Protein AF-A0ABD0ZDJ2-F1 (afdb_monomer_lite)

Foldseek 3Di:
DDPDPPPQFDDLVNLVVVLPVADADADPDLVSLLVLLVVLLVQLQDPPHDLVSNLNSLSVLSNCVVNPVVVHPSNLVSLLVCLNSLLCQCVDPDLSSNLSSLSSLLSCLQRCFQSNLVSCLSCLVSLLVQCPDPRNNSNNSSLSSVVSNLQRHLALSCLVVLLVQCPDPDPSSVLSSLLSLLVNLQHPDLVSCVVPLVSNLVSLLSQCVDPDPSSVVSSLSSLVSNCVNPVPSSVVSLVPDDPVSNVVSVVVVVVVVVVVPPDDDDPDDDDDDDD

pLDDT: mean 90.42, std 17.15, range [30.12, 98.81]

Radius of gyration: 22.63 Å; chains: 1; bounding box: 68×60×53 Å

Structure (mmCIF, N/CA/C/O backbone):
data_AF-A0ABD0ZDJ2-F1
#
_entry.id   AF-A0ABD0ZDJ2-F1
#
loop_
_atom_site.group_PDB
_atom_site.id
_atom_site.type_symbol
_atom_site.label_atom_id
_atom_site.label_alt_id
_atom_site.label_comp_id
_atom_site.label_asym_id
_atom_site.label_entity_id
_atom_site.label_seq_id
_atom_site.pdbx_PDB_ins_code
_atom_site.Cartn_x
_atom_site.Cartn_y
_atom_site.Cartn_z
_atom_site.occupancy
_atom_site.B_iso_or_equiv
_atom_site.auth_seq_id
_atom_site.auth_comp_id
_atom_site.auth_asym_id
_atom_site.auth_atom_id
_atom_site.pdbx_PDB_model_num
ATOM 1 N N . GLY A 1 1 ? 29.662 1.100 7.326 1.00 30.12 1 GLY A N 1
ATOM 2 C CA . GLY A 1 1 ? 29.921 2.504 7.685 1.00 30.12 1 GLY A CA 1
ATOM 3 C C . GLY A 1 1 ? 28.613 3.164 8.059 1.00 30.12 1 GLY A C 1
ATOM 4 O O . GLY A 1 1 ? 27.728 3.189 7.223 1.00 30.12 1 GLY A O 1
ATOM 5 N N . SER A 1 2 ? 28.525 3.628 9.308 1.00 33.00 2 SER A N 1
ATOM 6 C CA . SER A 1 2 ? 27.484 4.467 9.926 1.00 33.00 2 SER A CA 1
ATOM 7 C C . SER A 1 2 ? 26.013 4.026 9.808 1.00 33.00 2 SER A C 1
ATOM 9 O O . SER A 1 2 ? 25.275 4.468 8.929 1.00 33.00 2 SER A O 1
ATOM 11 N N . CYS A 1 3 ? 25.567 3.227 10.785 1.00 43.38 3 CYS A N 1
ATOM 12 C CA . CYS A 1 3 ? 24.167 3.177 11.211 1.00 43.38 3 CYS A CA 1
ATOM 13 C C . CYS A 1 3 ? 23.822 4.491 11.927 1.00 43.38 3 CYS A C 1
ATOM 15 O O . CYS A 1 3 ? 23.881 4.586 13.150 1.00 43.38 3 CYS A O 1
ATOM 17 N N . GLY A 1 4 ? 23.503 5.528 11.156 1.00 34.97 4 GLY A N 1
ATOM 18 C CA . GLY A 1 4 ? 22.853 6.720 11.683 1.00 34.97 4 GLY A CA 1
ATOM 19 C C . GLY A 1 4 ? 21.362 6.445 11.802 1.00 34.97 4 GLY A C 1
ATOM 20 O O . GLY A 1 4 ? 20.669 6.430 10.785 1.00 34.97 4 GLY A O 1
ATOM 21 N N . GLY A 1 5 ? 20.871 6.219 13.022 1.00 43.34 5 GLY A N 1
ATOM 22 C CA . GLY A 1 5 ? 19.438 6.192 13.307 1.00 43.34 5 GLY A CA 1
ATOM 23 C C . GLY A 1 5 ? 18.791 7.459 12.749 1.00 43.34 5 GLY A C 1
ATOM 24 O O . GLY A 1 5 ? 19.046 8.567 13.219 1.00 43.34 5 GLY A O 1
ATOM 25 N N . GLN A 1 6 ?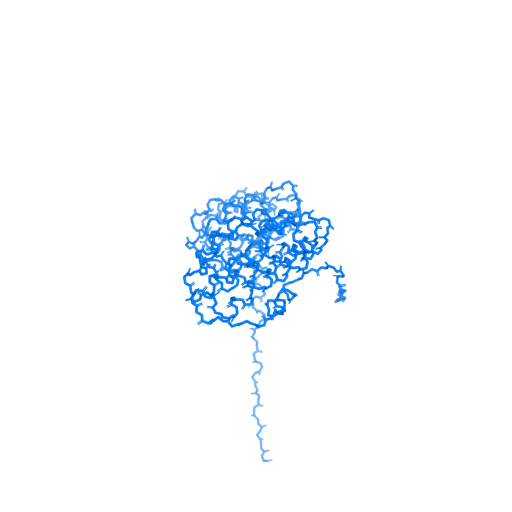 18.009 7.305 11.682 1.00 47.16 6 GLN A N 1
ATOM 26 C CA . GLN A 1 6 ? 17.359 8.413 11.001 1.00 47.16 6 GLN A CA 1
ATOM 27 C C . GLN A 1 6 ? 16.154 8.863 11.826 1.00 47.16 6 GLN A C 1
ATOM 29 O O . GLN A 1 6 ? 15.054 8.348 11.640 1.00 47.16 6 GLN A O 1
ATOM 34 N N . ALA A 1 7 ? 16.352 9.824 12.729 1.00 52.09 7 ALA A N 1
ATOM 35 C CA . ALA A 1 7 ? 15.280 10.395 13.541 1.00 52.09 7 ALA A CA 1
ATOM 36 C C . ALA A 1 7 ? 14.024 10.697 12.688 1.00 52.09 7 ALA A C 1
ATOM 38 O O . ALA A 1 7 ? 14.092 11.407 11.681 1.00 52.09 7 ALA A O 1
ATOM 39 N N . GLY A 1 8 ? 12.890 10.096 13.063 1.00 63.25 8 GLY A N 1
ATOM 40 C CA . GLY A 1 8 ? 11.588 10.285 12.415 1.00 63.25 8 GLY A CA 1
ATOM 41 C C . GLY A 1 8 ? 11.310 9.457 11.150 1.00 63.25 8 GLY A C 1
ATOM 42 O O . GLY A 1 8 ? 10.246 9.637 10.562 1.00 63.25 8 GLY A O 1
ATOM 43 N N . ALA A 1 9 ? 12.215 8.578 10.707 1.00 78.94 9 ALA A N 1
ATOM 44 C CA . ALA A 1 9 ? 11.915 7.602 9.654 1.00 78.94 9 ALA A CA 1
ATOM 45 C C . ALA A 1 9 ? 11.176 6.387 10.230 1.00 78.94 9 ALA A C 1
ATOM 47 O O . ALA A 1 9 ? 11.464 5.963 11.349 1.00 78.94 9 ALA A O 1
ATOM 48 N N . VAL A 1 10 ? 10.252 5.819 9.457 1.00 85.75 10 VAL A N 1
ATOM 49 C CA . VAL A 1 10 ? 9.659 4.512 9.744 1.00 85.75 10 VAL A CA 1
ATOM 50 C C . VAL A 1 10 ? 10.183 3.493 8.741 1.00 85.75 10 VAL A C 1
ATOM 52 O O . VAL A 1 10 ? 10.281 3.785 7.552 1.00 85.75 10 VAL A O 1
ATOM 55 N N . ASP A 1 11 ? 10.524 2.308 9.225 1.00 92.62 11 ASP A N 1
ATOM 56 C CA . ASP A 1 11 ? 10.983 1.177 8.430 1.00 92.62 11 ASP A CA 1
ATOM 57 C C . ASP A 1 11 ? 10.073 -0.044 8.631 1.00 92.62 11 ASP A C 1
ATOM 59 O O . ASP A 1 11 ? 9.126 -0.035 9.425 1.00 92.62 11 ASP A O 1
ATOM 63 N N . GLU A 1 12 ? 10.346 -1.090 7.855 1.00 93.94 12 GLU A N 1
ATOM 64 C CA . GLU A 1 12 ? 9.600 -2.348 7.874 1.00 93.94 12 GLU A CA 1
ATOM 65 C C . GLU A 1 12 ? 9.666 -3.035 9.245 1.00 93.94 12 GLU A C 1
ATOM 67 O O . GLU A 1 12 ? 8.642 -3.456 9.777 1.00 93.94 12 GLU A O 1
ATOM 72 N N . GLU A 1 13 ? 10.841 -3.059 9.879 1.00 94.75 13 GLU A N 1
ATOM 73 C CA . GLU A 1 13 ? 11.027 -3.632 11.217 1.00 94.75 13 GLU A CA 1
ATOM 74 C C . GLU A 1 13 ? 10.226 -2.875 12.290 1.00 94.75 13 GLU A C 1
ATOM 76 O O . GLU A 1 13 ? 9.670 -3.472 13.216 1.00 94.75 13 GLU A O 1
ATOM 81 N N . GLY A 1 14 ? 10.117 -1.550 12.170 1.00 95.88 14 GLY A N 1
ATOM 82 C CA . GLY A 1 14 ? 9.255 -0.732 13.015 1.00 95.88 14 GLY A CA 1
ATOM 83 C C . GLY A 1 14 ? 7.767 -1.047 12.846 1.00 95.88 14 GLY A C 1
ATOM 84 O O . GLY A 1 14 ? 7.022 -0.961 13.822 1.00 95.88 14 GLY A O 1
ATOM 85 N N . PHE A 1 15 ? 7.328 -1.425 11.644 1.00 97.94 15 PHE A N 1
ATOM 86 C CA . PHE A 1 15 ? 5.963 -1.899 11.401 1.00 97.94 15 PHE A CA 1
ATOM 87 C C . PHE A 1 15 ? 5.737 -3.283 12.009 1.00 97.94 15 PHE A C 1
ATOM 89 O O . PHE A 1 15 ? 4.786 -3.441 12.768 1.00 97.94 15 PHE A O 1
ATOM 96 N N . LEU A 1 16 ? 6.637 -4.239 11.757 1.00 97.19 16 LEU A N 1
ATOM 97 C CA . LEU A 1 16 ? 6.542 -5.603 12.291 1.00 97.19 16 LEU A CA 1
ATOM 98 C C . LEU A 1 16 ? 6.425 -5.609 13.819 1.00 97.19 16 LEU A C 1
ATOM 100 O O . LEU A 1 16 ? 5.548 -6.269 14.366 1.00 97.19 16 LEU A O 1
ATOM 104 N N . ARG A 1 17 ? 7.237 -4.801 14.514 1.00 96.38 17 ARG A N 1
ATOM 105 C CA . ARG A 1 17 ? 7.126 -4.637 15.975 1.00 96.38 17 ARG A CA 1
ATOM 106 C C . ARG A 1 17 ? 5.794 -4.018 16.407 1.00 96.38 17 ARG A C 1
ATOM 108 O O . ARG A 1 17 ? 5.256 -4.389 17.441 1.00 96.38 17 ARG A O 1
ATOM 115 N N . ALA A 1 18 ? 5.257 -3.081 15.627 1.00 97.50 18 ALA A N 1
ATOM 116 C CA . ALA A 1 18 ? 4.008 -2.391 15.949 1.00 97.50 18 ALA A CA 1
ATOM 117 C C . ALA A 1 18 ? 2.744 -3.221 15.659 1.00 97.50 18 ALA A C 1
ATOM 119 O O . ALA A 1 18 ? 1.665 -2.872 16.144 1.00 97.50 18 ALA A O 1
ATOM 120 N N . PHE A 1 19 ? 2.846 -4.292 14.865 1.00 98.06 19 PHE A N 1
ATOM 121 C CA . PHE A 1 19 ? 1.710 -5.160 14.552 1.00 98.06 19 PHE A CA 1
ATOM 122 C C . PHE A 1 19 ? 1.120 -5.783 15.811 1.00 98.06 19 PHE A C 1
ATOM 124 O O . PHE A 1 19 ? -0.093 -5.702 16.007 1.00 98.06 19 PHE A O 1
ATOM 131 N N . GLU A 1 20 ? 1.987 -6.306 16.675 1.00 94.88 20 GLU A N 1
ATOM 132 C CA . GLU A 1 20 ? 1.614 -7.019 17.899 1.00 94.88 20 GLU A CA 1
ATOM 133 C C . GLU A 1 20 ? 1.616 -6.124 19.149 1.00 94.88 20 GLU A C 1
ATOM 135 O O . GLU A 1 20 ? 1.102 -6.528 20.189 1.00 94.88 20 GLU A O 1
ATOM 140 N N . ASP A 1 21 ? 2.129 -4.890 19.052 1.00 97.25 21 ASP A N 1
ATOM 141 C CA . ASP A 1 21 ? 2.084 -3.879 20.123 1.00 97.25 21 ASP A CA 1
ATOM 142 C C . ASP A 1 21 ? 0.686 -3.241 20.246 1.00 97.25 21 ASP A C 1
ATOM 144 O O . ASP A 1 21 ? 0.458 -2.051 19.986 1.00 97.25 21 ASP A O 1
ATOM 148 N N . VAL A 1 22 ? -0.292 -4.081 20.581 1.00 98.19 22 VAL A N 1
ATOM 149 C CA . VAL A 1 22 ? -1.694 -3.713 20.772 1.00 98.19 22 VAL A CA 1
ATOM 150 C C . VAL A 1 22 ? -2.300 -4.474 21.955 1.00 98.19 22 VAL A C 1
ATOM 152 O O . VAL A 1 22 ? -1.861 -5.577 22.276 1.00 98.19 22 VAL A O 1
ATOM 155 N N . PRO A 1 23 ? -3.335 -3.927 22.617 1.00 97.69 23 PRO A N 1
ATOM 156 C CA . PRO A 1 23 ? -3.993 -4.630 23.712 1.00 97.69 23 PRO A CA 1
ATOM 157 C C . PRO A 1 23 ? -4.611 -5.957 23.259 1.00 97.69 23 PRO A C 1
ATOM 159 O O . PRO A 1 23 ? -5.254 -6.018 22.208 1.00 97.69 23 PRO A O 1
ATOM 162 N N . THR A 1 24 ? -4.495 -6.995 24.085 1.00 97.31 24 THR A N 1
ATOM 163 C CA . THR A 1 24 ? -5.209 -8.261 23.879 1.00 97.31 24 THR A CA 1
ATOM 164 C C . THR A 1 24 ? -6.707 -8.067 24.077 1.00 97.31 24 THR A C 1
ATOM 166 O O . THR A 1 24 ? -7.153 -7.338 24.965 1.00 97.31 24 THR A O 1
ATOM 169 N N . VAL A 1 25 ? -7.504 -8.735 23.248 1.00 97.75 25 VAL A N 1
ATOM 170 C CA . VAL A 1 25 ? -8.967 -8.701 23.306 1.00 97.75 25 VAL A CA 1
ATOM 171 C C . VAL A 1 25 ? -9.499 -10.120 23.166 1.00 97.75 25 VAL A C 1
ATOM 173 O O . VAL A 1 25 ? -8.814 -10.985 22.630 1.00 97.75 25 VAL A O 1
ATOM 176 N N . GLN A 1 26 ? -10.708 -10.356 23.661 1.00 97.56 26 GLN A N 1
ATOM 177 C CA . GLN A 1 26 ? -11.409 -11.625 23.501 1.00 97.56 26 GLN A CA 1
ATOM 178 C C . GLN A 1 26 ? -12.636 -11.400 22.626 1.00 97.56 26 GLN A C 1
ATOM 180 O O . GLN A 1 26 ? -13.247 -10.334 22.700 1.00 97.56 26 GLN A O 1
ATOM 185 N N . ILE A 1 27 ? -12.959 -12.392 21.800 1.00 98.06 27 ILE A N 1
ATOM 186 C CA . ILE A 1 27 ? -14.176 -12.429 20.989 1.00 98.06 27 ILE A CA 1
ATOM 187 C C . ILE A 1 27 ? -15.026 -13.567 21.539 1.00 98.06 27 ILE A C 1
ATOM 189 O O . ILE A 1 27 ? -14.636 -14.730 21.448 1.00 98.06 27 ILE A O 1
ATOM 193 N N . TYR A 1 28 ? -16.171 -13.234 22.129 1.00 97.12 28 TYR A N 1
ATOM 194 C CA . TYR A 1 28 ? -17.025 -14.221 22.794 1.00 97.12 28 TYR A CA 1
ATOM 195 C C . TYR A 1 28 ? -18.076 -14.827 21.861 1.00 97.12 28 TYR A C 1
ATOM 197 O O . TYR A 1 28 ? -18.590 -15.912 22.126 1.00 97.12 28 TYR A O 1
ATOM 205 N N . SER A 1 29 ? -18.427 -14.128 20.780 1.00 97.69 29 SER A N 1
ATOM 206 C CA . SER A 1 29 ? -19.373 -14.594 19.763 1.00 97.69 29 SER A CA 1
ATOM 207 C C . SER A 1 29 ? -19.268 -13.761 18.481 1.00 97.69 29 SER A C 1
ATOM 209 O O . SER A 1 29 ? -18.673 -12.683 18.479 1.00 97.69 29 SER A O 1
ATOM 211 N N . ALA A 1 30 ? -19.914 -14.219 17.407 1.00 97.19 30 ALA A N 1
ATOM 212 C CA . ALA A 1 30 ? -20.066 -13.444 16.173 1.00 97.19 30 ALA A CA 1
ATOM 213 C C . ALA A 1 30 ? -20.761 -12.089 16.410 1.00 97.19 30 ALA A C 1
ATOM 215 O O . ALA A 1 30 ? -20.345 -11.065 15.870 1.00 97.19 30 ALA A O 1
ATOM 216 N N . ARG A 1 31 ? -21.776 -12.066 17.286 1.00 97.44 31 ARG A N 1
ATOM 217 C CA . ARG A 1 31 ? -22.498 -10.839 17.637 1.00 97.44 31 ARG A CA 1
ATOM 218 C C . ARG A 1 31 ? -21.619 -9.846 18.395 1.00 97.44 31 ARG A C 1
ATOM 220 O O . ARG A 1 31 ? -21.629 -8.659 18.092 1.00 97.44 31 ARG A O 1
ATOM 227 N N . ASP A 1 32 ? -20.838 -10.348 19.346 1.00 97.81 32 ASP A N 1
ATOM 228 C CA . ASP A 1 32 ? -19.861 -9.552 20.094 1.00 97.81 32 ASP A CA 1
ATOM 229 C C . ASP A 1 32 ? -18.807 -8.937 19.155 1.00 97.81 32 ASP A C 1
ATOM 231 O O . ASP A 1 32 ? -18.507 -7.746 19.240 1.00 97.81 32 ASP A O 1
ATOM 235 N N . LEU A 1 33 ? -18.309 -9.712 18.182 1.00 98.25 33 LEU A N 1
ATOM 236 C CA . LEU A 1 33 ? -17.417 -9.194 17.144 1.00 98.25 33 LEU A CA 1
ATOM 237 C C . LEU A 1 33 ? -18.071 -8.082 16.316 1.00 98.25 33 LEU A C 1
ATOM 239 O O . LEU A 1 33 ? -17.445 -7.043 16.102 1.00 98.25 33 LEU A O 1
ATOM 243 N N . GLU A 1 34 ? -19.303 -8.283 15.854 1.00 97.69 34 GLU A N 1
ATOM 244 C CA . GLU A 1 34 ? -20.047 -7.276 15.096 1.00 97.69 34 GLU A CA 1
ATOM 245 C C . GLU A 1 34 ? -20.188 -5.968 15.890 1.00 97.69 34 GLU A C 1
ATOM 247 O O . GLU A 1 34 ? -19.825 -4.901 15.388 1.00 97.69 34 GLU A O 1
ATOM 252 N N . ASP A 1 35 ? -20.617 -6.040 17.151 1.00 98.00 35 ASP A N 1
ATOM 253 C CA . ASP A 1 35 ? -20.774 -4.862 18.007 1.00 98.00 35 ASP A CA 1
ATOM 254 C C . ASP A 1 35 ? -19.419 -4.146 18.234 1.00 98.00 35 ASP A C 1
ATOM 256 O O . ASP A 1 35 ? -19.333 -2.911 18.162 1.00 98.00 35 ASP A O 1
ATOM 260 N N . MET A 1 36 ? -18.327 -4.902 18.422 1.00 98.25 36 MET A N 1
ATOM 261 C CA . MET A 1 36 ? -16.969 -4.349 18.509 1.00 98.25 36 MET A CA 1
ATOM 262 C C . MET A 1 36 ? -16.522 -3.666 17.209 1.00 98.25 36 MET A C 1
ATOM 264 O O . MET A 1 36 ? -15.942 -2.579 17.263 1.00 98.25 36 MET A O 1
ATOM 268 N N . LEU A 1 37 ? -16.785 -4.265 16.045 1.00 98.06 37 LEU A N 1
ATOM 269 C CA . LEU A 1 37 ? -16.422 -3.707 14.738 1.00 98.06 37 LEU A CA 1
ATOM 270 C C . LEU A 1 37 ? -17.204 -2.429 14.433 1.00 98.06 37 LEU A C 1
ATOM 272 O O . LEU A 1 37 ? -16.611 -1.446 13.984 1.00 98.06 37 LEU A O 1
ATOM 276 N N . VAL A 1 38 ? -18.510 -2.407 14.714 1.00 98.19 38 VAL A N 1
ATOM 277 C CA . VAL A 1 38 ? -19.358 -1.221 14.533 1.00 98.19 38 VAL A CA 1
ATOM 278 C C . VAL A 1 38 ? -18.848 -0.064 15.385 1.00 98.19 38 VAL A C 1
ATOM 280 O O . VAL A 1 38 ? -18.627 1.028 14.855 1.00 98.19 38 VAL A O 1
ATOM 283 N N . LYS A 1 39 ? -18.598 -0.305 16.678 1.00 98.12 39 LYS A N 1
ATOM 284 C CA . LYS A 1 39 ? -18.092 0.720 17.598 1.00 98.12 39 LYS A CA 1
ATOM 285 C C . LYS A 1 39 ? -16.724 1.245 17.167 1.00 98.12 39 LYS A C 1
ATOM 287 O O . LYS A 1 39 ? -16.522 2.456 17.107 1.00 98.12 39 LYS A O 1
ATOM 292 N N . THR A 1 40 ? -15.794 0.353 16.828 1.00 98.25 40 THR A N 1
ATOM 293 C CA . THR A 1 40 ? -14.461 0.738 16.345 1.00 98.25 40 THR A CA 1
ATOM 294 C C . THR A 1 40 ? -14.559 1.580 15.073 1.00 98.25 40 THR A C 1
ATOM 296 O O . THR A 1 40 ? -13.956 2.649 14.994 1.00 98.25 40 THR A O 1
ATOM 299 N N . ARG A 1 41 ? -15.369 1.156 14.095 1.00 97.94 41 ARG A N 1
ATOM 300 C CA . ARG A 1 41 ? -15.572 1.889 12.839 1.00 97.94 41 ARG A CA 1
ATOM 301 C C . ARG A 1 41 ? -16.131 3.292 13.071 1.00 97.94 41 ARG A C 1
ATOM 303 O O . ARG A 1 41 ? -15.650 4.225 12.437 1.00 97.94 41 ARG A O 1
ATOM 310 N N . GLN A 1 42 ? -17.115 3.449 13.960 1.00 97.75 42 GLN A N 1
ATOM 311 C CA . GLN A 1 42 ? -17.692 4.757 14.299 1.00 97.75 42 GLN A CA 1
ATOM 312 C C . GLN A 1 42 ? -16.634 5.719 14.850 1.00 97.75 42 GLN A C 1
ATOM 314 O O . GLN A 1 42 ? -16.585 6.866 14.422 1.00 97.75 42 GLN A O 1
ATOM 319 N N . ILE A 1 43 ? -15.748 5.238 15.730 1.00 98.19 43 ILE A N 1
ATOM 320 C CA . ILE A 1 43 ? -14.662 6.059 16.286 1.00 98.19 43 ILE A CA 1
ATOM 321 C C . ILE A 1 43 ? -13.674 6.474 15.189 1.00 98.19 43 ILE A C 1
ATOM 323 O O . ILE A 1 43 ? -13.290 7.635 15.123 1.00 98.19 43 ILE A O 1
ATOM 327 N N . ILE A 1 44 ? -13.265 5.551 14.308 1.00 97.75 44 ILE A N 1
ATOM 328 C CA . ILE A 1 44 ? -12.315 5.861 13.221 1.00 97.75 44 ILE A CA 1
ATOM 329 C C . ILE A 1 44 ? -12.910 6.893 12.249 1.00 97.75 44 ILE A C 1
ATOM 331 O O . ILE A 1 44 ? -12.186 7.777 11.777 1.00 97.75 44 ILE A O 1
ATOM 335 N N . ALA A 1 45 ? -14.209 6.766 11.957 1.00 96.62 45 ALA A N 1
ATOM 336 C CA . ALA A 1 45 ? -14.933 7.571 10.977 1.00 96.62 45 ALA A CA 1
ATOM 337 C C . ALA A 1 45 ? -15.197 9.015 11.420 1.00 96.62 45 ALA A C 1
ATOM 339 O O . ALA A 1 45 ? -15.365 9.877 10.563 1.00 96.62 45 ALA A O 1
ATOM 340 N N . ASP A 1 46 ? -15.264 9.267 12.725 1.00 95.56 46 ASP A N 1
ATOM 341 C CA . ASP A 1 46 ? -15.622 10.569 13.277 1.00 95.56 46 ASP A CA 1
ATOM 342 C C . ASP A 1 46 ? -14.372 11.472 13.398 1.00 95.56 46 ASP A C 1
ATOM 344 O O . ASP A 1 46 ? -13.474 11.183 14.197 1.00 95.56 46 ASP A O 1
ATOM 348 N N . PRO A 1 47 ? -14.266 12.548 12.592 1.00 88.00 47 PRO A N 1
ATOM 349 C CA . PRO A 1 47 ? -13.106 13.437 12.593 1.00 88.00 47 PRO A CA 1
ATOM 350 C C . PRO A 1 47 ? -13.008 14.305 13.855 1.00 88.00 47 PRO A C 1
ATOM 352 O O . PRO A 1 47 ? -11.915 14.792 14.150 1.00 88.00 47 PRO A O 1
ATOM 355 N N . ASP A 1 48 ? -14.111 14.474 14.591 1.00 92.38 48 ASP A N 1
ATOM 356 C CA . ASP A 1 48 ? -14.171 15.271 15.817 1.00 92.38 48 ASP A CA 1
ATOM 357 C C . ASP A 1 48 ? -13.795 14.445 17.057 1.00 92.38 48 ASP A C 1
ATOM 359 O O . ASP A 1 48 ? -13.599 14.997 18.145 1.00 92.38 48 ASP A O 1
ATOM 363 N N . GLN A 1 49 ? -13.637 13.121 16.914 1.00 95.00 49 GLN A N 1
ATOM 364 C CA . GLN A 1 49 ? -13.092 12.294 17.986 1.00 95.00 49 GLN A CA 1
ATOM 365 C C . GLN A 1 49 ? -11.669 12.704 18.334 1.00 95.00 49 GLN A C 1
ATOM 367 O O . GLN A 1 49 ? -10.846 13.038 17.477 1.00 95.00 49 GLN A O 1
ATOM 372 N N . ASP A 1 50 ? -11.354 12.565 19.621 1.00 96.69 50 ASP A N 1
ATOM 373 C CA . ASP A 1 50 ? -9.987 12.699 20.093 1.00 96.69 50 ASP A CA 1
ATOM 374 C C . ASP A 1 50 ? -9.051 11.781 19.289 1.00 96.69 50 ASP A C 1
ATOM 376 O O . ASP A 1 50 ? -9.307 10.588 19.093 1.00 96.69 50 ASP A O 1
ATOM 380 N N . TRP A 1 51 ? -7.952 12.354 18.808 1.00 97.12 51 TRP A N 1
ATOM 381 C CA . TRP A 1 51 ? -7.043 11.664 17.902 1.00 97.12 51 TRP A CA 1
ATOM 382 C C . TRP A 1 51 ? -6.399 10.429 18.547 1.00 97.12 51 TRP A C 1
ATOM 384 O O . TRP A 1 51 ? -6.140 9.464 17.828 1.00 97.12 51 TRP A O 1
ATOM 394 N N . ASN A 1 52 ? -6.188 10.412 19.875 1.00 97.62 52 ASN A N 1
ATOM 395 C CA . ASN A 1 52 ? -5.699 9.211 20.557 1.00 97.62 52 ASN A CA 1
ATOM 396 C C . ASN A 1 52 ? -6.751 8.111 20.513 1.00 97.62 52 ASN A C 1
ATOM 398 O O . ASN A 1 52 ? -6.419 6.975 20.199 1.00 97.62 52 ASN A O 1
ATOM 402 N N . LYS A 1 53 ? -8.032 8.439 20.722 1.00 98.12 53 LYS A N 1
ATOM 403 C CA . LYS A 1 53 ? -9.114 7.448 20.599 1.00 98.12 53 LYS A CA 1
ATOM 404 C C . LYS A 1 53 ? -9.197 6.861 19.192 1.00 98.12 53 LYS A C 1
ATOM 406 O O . LYS A 1 53 ? -9.468 5.672 19.045 1.00 98.12 53 LYS A O 1
ATOM 411 N N . ARG A 1 54 ? -8.939 7.665 18.155 1.00 98.31 54 ARG A N 1
ATOM 412 C CA . ARG A 1 54 ? -8.866 7.176 16.766 1.00 98.31 54 ARG A CA 1
ATOM 413 C C . ARG A 1 54 ? -7.665 6.254 16.547 1.00 98.31 54 ARG A C 1
ATOM 415 O O . ARG A 1 54 ? -7.822 5.210 15.919 1.00 98.31 54 ARG A O 1
ATOM 422 N N . VAL A 1 55 ? -6.498 6.591 17.100 1.00 98.56 55 VAL A N 1
ATOM 423 C CA . VAL A 1 55 ? -5.309 5.714 17.114 1.00 98.56 55 VAL A CA 1
ATOM 424 C C . VAL A 1 55 ? -5.615 4.392 17.827 1.00 98.56 55 VAL A C 1
ATOM 426 O O . VAL A 1 55 ? -5.360 3.326 17.272 1.00 98.56 55 VAL A O 1
ATOM 429 N N . ASP A 1 56 ? -6.233 4.437 19.005 1.00 98.56 56 ASP A N 1
ATOM 430 C CA . ASP A 1 56 ? -6.608 3.243 19.768 1.00 98.56 56 ASP A CA 1
ATOM 431 C C . ASP A 1 56 ? -7.634 2.382 19.021 1.00 98.56 56 ASP A C 1
ATOM 433 O O . ASP A 1 56 ? -7.555 1.155 19.045 1.00 98.56 56 ASP A O 1
ATOM 437 N N . ALA A 1 57 ? -8.569 3.002 18.298 1.00 98.62 57 ALA A N 1
ATOM 438 C CA . ALA A 1 57 ? -9.525 2.294 17.453 1.00 98.62 57 ALA A CA 1
ATOM 439 C C . ALA A 1 57 ? -8.844 1.607 16.252 1.00 98.62 57 ALA A C 1
ATOM 441 O O . ALA A 1 57 ? -9.170 0.463 15.932 1.00 98.62 57 ALA A O 1
ATOM 442 N N . LEU A 1 58 ? -7.850 2.242 15.623 1.00 98.69 58 LEU A N 1
ATOM 443 C CA . LEU A 1 58 ? -7.036 1.608 14.577 1.00 98.69 58 LEU A CA 1
ATOM 444 C C . LEU A 1 58 ? -6.244 0.411 15.137 1.00 98.69 58 LEU A C 1
ATOM 446 O O . LEU A 1 58 ? -6.279 -0.674 14.556 1.00 98.69 58 LEU A O 1
ATOM 450 N N . LYS A 1 59 ? -5.626 0.555 16.318 1.00 98.81 59 LYS A N 1
ATOM 451 C CA . LYS A 1 59 ? -4.986 -0.559 17.044 1.00 98.81 59 LYS A CA 1
ATOM 452 C C . LYS A 1 59 ? -5.968 -1.685 17.353 1.00 98.81 59 LYS A C 1
ATOM 454 O O . LYS A 1 59 ? -5.639 -2.853 17.164 1.00 98.81 59 LYS A O 1
ATOM 459 N N . LYS A 1 60 ? -7.195 -1.346 17.758 1.00 98.69 60 LYS A N 1
ATOM 460 C CA . LYS A 1 60 ? -8.252 -2.315 18.069 1.00 98.69 60 LYS A CA 1
ATOM 461 C C . LYS A 1 60 ? -8.601 -3.199 16.869 1.00 98.69 60 LYS A C 1
ATOM 463 O O . LYS A 1 60 ? -8.906 -4.368 17.085 1.00 98.69 60 LYS A O 1
ATOM 468 N N . ILE A 1 61 ? -8.508 -2.710 15.626 1.00 98.56 61 ILE A N 1
ATOM 469 C CA . ILE A 1 61 ? -8.656 -3.564 14.430 1.00 98.56 61 ILE A CA 1
ATOM 470 C C . ILE A 1 61 ? -7.591 -4.669 14.414 1.00 98.56 61 ILE A C 1
ATOM 472 O O . ILE A 1 61 ? -7.931 -5.832 14.192 1.00 98.56 61 ILE A O 1
ATOM 476 N N . ARG A 1 62 ? -6.324 -4.344 14.713 1.00 98.56 62 ARG A N 1
ATOM 477 C CA . ARG A 1 62 ? -5.263 -5.360 14.832 1.00 98.56 62 ARG A CA 1
ATOM 478 C C . ARG A 1 62 ? -5.514 -6.306 16.001 1.00 98.56 62 ARG A C 1
ATOM 480 O O . ARG A 1 62 ? -5.441 -7.512 15.804 1.00 98.56 62 ARG A O 1
ATOM 487 N N . SER A 1 63 ? -5.909 -5.789 17.167 1.00 98.75 63 SER A N 1
ATOM 488 C CA . SER A 1 63 ? -6.273 -6.624 18.320 1.00 98.75 63 SER A CA 1
ATOM 489 C C . SER A 1 63 ? -7.354 -7.653 17.974 1.00 98.75 63 SER A C 1
ATOM 491 O O . SER A 1 63 ? -7.231 -8.820 18.332 1.00 98.75 63 SER A O 1
ATOM 493 N N . LEU A 1 64 ? -8.413 -7.238 17.268 1.00 98.62 64 LEU A N 1
ATOM 494 C CA . LEU A 1 64 ? -9.506 -8.126 16.858 1.00 98.62 64 LEU A CA 1
ATOM 495 C C . LEU A 1 64 ? -9.015 -9.216 15.900 1.00 98.62 64 LEU A C 1
ATOM 497 O O . LEU A 1 64 ? -9.363 -10.383 16.053 1.00 98.62 64 LEU A O 1
ATOM 501 N N . LEU A 1 65 ? -8.176 -8.850 14.935 1.00 98.31 65 LEU A N 1
ATOM 502 C CA . LEU A 1 65 ? -7.560 -9.797 14.010 1.00 98.31 65 LEU A CA 1
ATOM 503 C C . LEU A 1 65 ? -6.652 -10.808 14.725 1.00 98.31 65 LEU A C 1
ATOM 505 O O . LEU A 1 65 ? -6.754 -12.001 14.445 1.00 98.31 65 LEU A O 1
ATOM 509 N N . MET A 1 66 ? -5.846 -10.363 15.694 1.00 98.00 66 MET A N 1
ATOM 510 C CA . MET A 1 66 ? -5.032 -11.244 16.544 1.00 98.00 66 MET A CA 1
ATOM 511 C C . MET A 1 66 ? -5.888 -12.182 17.404 1.00 98.00 66 MET A C 1
ATOM 513 O O . MET A 1 66 ? -5.494 -13.317 17.654 1.00 98.00 66 MET A O 1
ATOM 517 N N . ALA A 1 67 ? -7.080 -11.741 17.810 1.00 98.19 67 ALA A N 1
ATOM 518 C CA . ALA A 1 67 ? -8.063 -12.564 18.514 1.00 98.19 67 ALA A CA 1
ATOM 519 C C . ALA A 1 67 ? -8.856 -13.512 17.588 1.00 98.19 67 ALA A C 1
ATOM 521 O O . ALA A 1 67 ? -9.773 -14.193 18.042 1.00 98.19 67 ALA A O 1
ATOM 522 N N . GLY A 1 68 ? -8.526 -13.570 16.293 1.00 97.81 68 GLY A N 1
ATOM 523 C CA . GLY A 1 68 ? -9.147 -14.485 15.339 1.00 97.81 68 GLY A CA 1
ATOM 524 C C . GLY A 1 68 ? -10.395 -13.943 14.643 1.00 97.81 68 GLY A C 1
ATOM 525 O O . GLY A 1 68 ? -11.176 -14.736 14.122 1.00 97.81 68 GLY A O 1
ATOM 526 N N . ALA A 1 69 ? -10.596 -12.619 14.576 1.00 98.12 69 ALA A N 1
ATOM 527 C CA . ALA A 1 69 ? -11.732 -12.025 13.858 1.00 98.12 69 ALA A CA 1
ATOM 528 C C . ALA A 1 69 ? -11.820 -12.462 12.383 1.00 98.12 69 ALA A C 1
ATOM 530 O O . ALA A 1 69 ? -12.911 -12.554 11.835 1.00 98.12 69 ALA A O 1
ATOM 531 N N . SER A 1 70 ? -10.694 -12.788 11.742 1.00 97.19 70 SER A N 1
ATOM 532 C CA . SER A 1 70 ? -10.649 -13.271 10.354 1.00 97.19 70 SER A CA 1
ATOM 533 C C . SER A 1 70 ? -11.269 -14.662 10.138 1.00 97.19 70 SER A C 1
ATOM 535 O O . SER A 1 70 ? -11.428 -15.066 8.981 1.00 97.19 70 SER A O 1
ATOM 537 N N . ASN A 1 71 ? -11.623 -15.369 11.219 1.00 96.88 71 ASN A N 1
ATOM 538 C CA . ASN A 1 71 ? -12.359 -16.637 11.199 1.00 96.88 71 ASN A CA 1
ATOM 539 C C . ASN A 1 71 ? -13.887 -16.447 11.135 1.00 96.88 71 ASN A C 1
ATOM 541 O O . ASN A 1 71 ? -14.610 -17.433 11.033 1.00 96.88 71 ASN A O 1
ATOM 545 N N . TYR A 1 72 ? -14.368 -15.203 11.204 1.00 97.06 72 TYR A N 1
ATOM 546 C CA . TYR A 1 72 ? -15.783 -14.839 11.195 1.00 97.06 72 TYR A CA 1
ATOM 547 C C . TYR A 1 72 ? -16.142 -14.115 9.891 1.00 97.06 72 TYR A C 1
ATOM 549 O O . TYR A 1 72 ? -15.421 -13.212 9.452 1.00 97.06 72 TYR A O 1
ATOM 557 N N . ASP A 1 73 ? -17.278 -14.461 9.287 1.00 94.81 73 ASP A N 1
ATOM 558 C CA . ASP A 1 73 ? -17.755 -13.818 8.054 1.00 94.81 73 ASP A CA 1
ATOM 559 C C . ASP A 1 73 ? -18.117 -12.341 8.286 1.00 94.81 73 ASP A C 1
ATOM 561 O O . ASP A 1 73 ? -17.914 -11.486 7.416 1.00 94.81 73 ASP A O 1
ATOM 565 N N . GLU A 1 74 ? -18.571 -12.011 9.499 1.00 94.38 74 GLU A N 1
ATOM 566 C CA . GLU A 1 74 ? -18.903 -10.659 9.947 1.00 94.38 74 GLU A CA 1
ATOM 567 C C . GLU A 1 74 ? -17.737 -9.689 9.744 1.00 94.38 74 GLU A C 1
ATOM 569 O O . GLU A 1 74 ? -17.958 -8.530 9.377 1.00 94.38 74 GLU A O 1
ATOM 574 N N . PHE A 1 75 ? -16.496 -10.156 9.919 1.00 97.06 75 PHE A N 1
ATOM 575 C CA . PHE A 1 75 ? -15.313 -9.330 9.710 1.00 97.06 75 PHE A CA 1
ATOM 576 C C . PHE A 1 75 ? -15.186 -8.875 8.253 1.00 97.06 75 PHE A C 1
ATOM 578 O O . PHE A 1 75 ? -14.961 -7.692 8.002 1.00 97.06 75 PHE A O 1
ATOM 585 N N . TYR A 1 76 ? -15.373 -9.769 7.279 1.00 95.12 76 TYR A N 1
ATOM 586 C CA . TYR A 1 76 ? -15.239 -9.419 5.859 1.00 95.12 76 TYR A CA 1
ATOM 587 C C . TYR A 1 76 ? -16.391 -8.537 5.365 1.00 95.12 76 TYR A C 1
ATOM 589 O O . TYR A 1 76 ? -16.175 -7.666 4.517 1.00 95.12 76 TYR A O 1
ATOM 597 N N . ASN A 1 77 ? -17.590 -8.694 5.936 1.00 92.75 77 ASN A N 1
ATOM 598 C CA . ASN A 1 77 ? -18.705 -7.775 5.700 1.00 92.75 77 ASN A CA 1
ATOM 599 C C . ASN A 1 77 ? -18.354 -6.354 6.168 1.00 92.75 77 ASN A C 1
ATOM 601 O O . ASN A 1 77 ? -18.571 -5.382 5.443 1.00 92.75 77 ASN A O 1
ATOM 605 N N . HIS A 1 78 ? -17.738 -6.237 7.346 1.00 94.88 78 HIS A N 1
ATOM 606 C CA . HIS A 1 78 ? -17.312 -4.956 7.903 1.00 94.88 78 HIS A CA 1
ATOM 607 C C . HIS A 1 78 ? -16.065 -4.381 7.235 1.00 94.88 78 HIS A C 1
ATOM 609 O O . HIS A 1 78 ? -15.951 -3.160 7.152 1.00 94.88 78 HIS A O 1
ATOM 615 N N . LEU A 1 79 ? -15.160 -5.213 6.712 1.00 94.81 79 LEU A N 1
ATOM 616 C CA . LEU A 1 79 ? -13.949 -4.773 6.018 1.00 94.81 79 LEU A CA 1
ATOM 617 C C . LEU A 1 79 ? -14.273 -3.809 4.869 1.00 94.81 79 LEU A C 1
ATOM 619 O O . LEU A 1 79 ? -13.608 -2.790 4.714 1.00 94.81 79 LEU A O 1
ATOM 623 N N . ARG A 1 80 ? -15.349 -4.071 4.119 1.00 90.44 80 ARG A N 1
ATOM 624 C CA . ARG A 1 80 ? -15.822 -3.181 3.04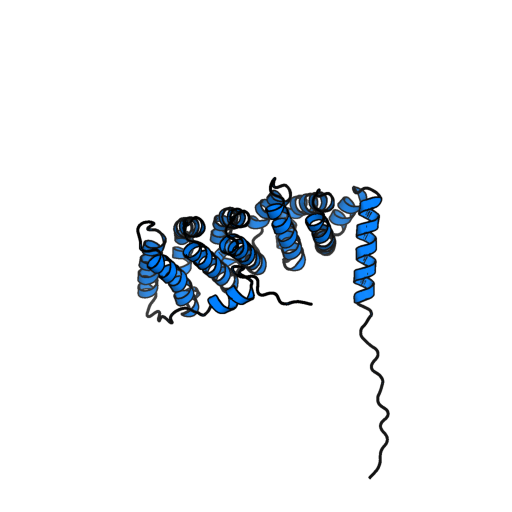2 1.00 90.44 80 ARG A CA 1
ATOM 625 C C . ARG A 1 80 ? -16.320 -1.825 3.553 1.00 90.44 80 ARG A C 1
ATOM 627 O O . ARG A 1 80 ? -16.291 -0.838 2.831 1.00 90.44 80 ARG A O 1
ATOM 634 N N . LEU A 1 81 ? -16.774 -1.758 4.803 1.00 95.38 81 LEU A N 1
ATOM 635 C CA . LEU A 1 81 ? -17.244 -0.524 5.440 1.00 95.38 81 LEU A CA 1
ATOM 636 C C . LEU A 1 81 ? -16.097 0.306 6.036 1.00 95.38 81 LEU A C 1
ATOM 638 O O . LEU A 1 81 ? -16.330 1.430 6.487 1.00 95.38 81 LEU A O 1
ATOM 642 N N . LEU A 1 82 ? -14.876 -0.239 6.069 1.00 96.06 82 LEU A N 1
ATOM 643 C CA . LEU A 1 82 ? -13.691 0.441 6.586 1.00 96.06 82 LEU A CA 1
ATOM 644 C C . LEU A 1 82 ? -13.026 1.360 5.554 1.00 96.06 82 LEU A C 1
ATOM 646 O O . LEU A 1 82 ? -12.200 2.176 5.958 1.00 96.06 82 LEU A O 1
ATOM 650 N N . ASP A 1 83 ? -13.412 1.306 4.274 1.00 94.62 83 ASP A N 1
ATOM 651 C CA . ASP A 1 83 ? -12.777 2.117 3.229 1.00 94.62 83 ASP A CA 1
ATOM 652 C C . ASP A 1 83 ? -12.842 3.632 3.520 1.00 94.62 83 ASP A C 1
ATOM 654 O O . ASP A 1 83 ? -11.780 4.253 3.640 1.00 94.62 83 ASP A O 1
ATOM 658 N N . PRO A 1 84 ? -14.021 4.268 3.709 1.00 96.25 84 PRO A N 1
ATOM 659 C CA . PRO A 1 84 ? -14.051 5.707 3.979 1.00 96.25 84 PRO A CA 1
ATOM 660 C C . PRO A 1 84 ? -13.346 6.106 5.291 1.00 96.25 84 PRO A C 1
ATOM 662 O O . PRO A 1 84 ? -12.557 7.056 5.263 1.00 96.25 84 PRO A O 1
ATOM 665 N N . PRO A 1 85 ? -13.551 5.399 6.427 1.00 97.25 85 PRO A N 1
ATOM 666 C CA . PRO A 1 85 ? -12.843 5.697 7.672 1.00 97.25 85 PRO A CA 1
ATOM 667 C C . PRO A 1 85 ? -11.316 5.637 7.536 1.00 97.25 85 PRO A C 1
ATOM 669 O O . PRO A 1 85 ? -10.630 6.554 7.985 1.00 97.25 85 PRO A O 1
ATOM 672 N N . PHE A 1 86 ? -10.768 4.616 6.869 1.00 97.94 86 PHE A N 1
ATOM 673 C CA . PHE A 1 86 ? -9.318 4.508 6.678 1.00 97.94 86 PHE A CA 1
ATOM 674 C C . PHE A 1 86 ? -8.771 5.561 5.713 1.00 97.94 86 PHE A C 1
ATOM 676 O O . PHE A 1 86 ? -7.698 6.109 5.969 1.00 97.94 86 PHE A O 1
ATOM 683 N N . GLN A 1 87 ? -9.503 5.918 4.652 1.00 97.00 87 GLN A N 1
ATOM 684 C CA . GLN A 1 87 ? -9.109 7.038 3.792 1.00 97.00 87 GLN A CA 1
ATOM 685 C C . GLN A 1 87 ? -9.048 8.356 4.569 1.00 97.00 87 GLN A C 1
ATOM 687 O O . GLN A 1 87 ? -8.133 9.149 4.340 1.00 97.00 87 GLN A O 1
ATOM 692 N N . ALA A 1 88 ? -9.989 8.590 5.488 1.00 96.38 88 ALA A N 1
ATOM 693 C CA . ALA A 1 88 ? -9.964 9.757 6.362 1.00 96.38 88 ALA A CA 1
ATOM 694 C C . ALA A 1 88 ? -8.758 9.720 7.316 1.00 96.38 88 ALA A C 1
ATOM 696 O O . ALA A 1 88 ? -8.069 10.725 7.459 1.00 96.38 88 ALA A O 1
ATOM 697 N N . SER A 1 89 ? -8.447 8.566 7.917 1.00 98.06 89 SER A N 1
ATOM 698 C CA . SER A 1 89 ? -7.276 8.412 8.795 1.00 98.06 89 SER A CA 1
ATOM 699 C C . SER A 1 89 ? -5.937 8.573 8.068 1.00 98.06 89 SER A C 1
ATOM 701 O O . SER A 1 89 ? -5.018 9.168 8.620 1.00 98.06 89 SER A O 1
ATOM 703 N N . ILE A 1 90 ? -5.816 8.104 6.822 1.00 97.62 90 ILE A N 1
ATOM 704 C CA . ILE A 1 90 ? -4.623 8.321 5.984 1.00 97.62 90 ILE A CA 1
ATOM 705 C C . ILE A 1 90 ? -4.416 9.814 5.681 1.00 97.62 90 ILE A C 1
ATOM 707 O O . ILE A 1 90 ? -3.283 10.266 5.545 1.00 97.62 90 ILE A O 1
ATOM 711 N N . LYS A 1 91 ? -5.501 10.584 5.566 1.00 96.06 91 LYS A N 1
ATOM 712 C CA . LYS A 1 91 ? -5.473 12.019 5.240 1.00 96.06 91 LYS A CA 1
ATOM 713 C C . LYS A 1 91 ? -5.459 12.922 6.479 1.00 96.06 91 LYS A C 1
ATOM 715 O O . LYS A 1 91 ? -5.609 14.134 6.339 1.00 96.06 91 LYS A O 1
ATOM 720 N N . ASP A 1 92 ? -5.308 12.353 7.674 1.00 96.88 92 ASP A N 1
ATOM 721 C CA . ASP A 1 92 ? -5.311 13.118 8.917 1.00 96.88 92 ASP A CA 1
ATOM 722 C C . ASP A 1 92 ? -4.125 14.094 8.987 1.00 96.88 92 ASP A C 1
ATOM 724 O O . ASP A 1 92 ? -3.025 13.813 8.508 1.00 96.88 92 ASP A O 1
ATOM 728 N N . LEU A 1 93 ? -4.336 15.249 9.622 1.00 94.94 93 LEU A N 1
ATOM 729 C CA . LEU A 1 93 ? -3.286 16.251 9.821 1.00 94.94 93 LEU A CA 1
ATOM 730 C C . LEU A 1 93 ? -2.231 15.796 10.840 1.00 94.94 93 LEU A C 1
ATOM 732 O O . LEU A 1 93 ? -1.121 16.329 10.868 1.00 94.94 93 LEU A O 1
ATOM 736 N N . ARG A 1 94 ? -2.568 14.827 11.696 1.00 96.25 94 ARG A N 1
ATOM 737 C CA . ARG A 1 94 ? -1.681 14.294 12.730 1.00 96.25 94 ARG A CA 1
ATOM 738 C C . ARG A 1 94 ? -0.971 13.052 12.222 1.00 96.25 94 ARG A C 1
ATOM 740 O O . ARG A 1 94 ? -1.586 12.023 11.945 1.00 96.25 94 ARG A O 1
ATOM 747 N N . SER A 1 95 ? 0.356 13.117 12.186 1.00 97.00 95 SER A N 1
ATOM 748 C CA . SER A 1 95 ? 1.201 12.019 11.713 1.00 97.00 95 SER A CA 1
ATOM 749 C C . SER A 1 95 ? 1.016 10.720 12.500 1.00 97.00 95 SER A C 1
ATOM 751 O O . SER A 1 95 ? 1.207 9.648 11.933 1.00 97.00 95 SER A O 1
ATOM 753 N N . GLN A 1 96 ? 0.616 10.794 13.772 1.00 97.38 96 GLN A N 1
ATOM 754 C CA . GLN A 1 96 ? 0.316 9.634 14.611 1.00 97.38 96 GLN A CA 1
ATOM 755 C C . GLN A 1 96 ? -0.865 8.827 14.062 1.00 97.38 96 GLN A C 1
ATOM 757 O O . GLN A 1 96 ? -0.757 7.610 13.942 1.00 97.38 96 GLN A O 1
ATOM 762 N N . VAL A 1 97 ? -1.957 9.497 13.673 1.00 98.19 97 VAL A N 1
ATOM 763 C CA . VAL A 1 97 ? -3.150 8.845 13.107 1.00 98.19 97 VAL A CA 1
ATOM 764 C C . VAL A 1 97 ? -2.810 8.224 11.753 1.00 98.19 97 VAL A C 1
ATOM 766 O O . VAL A 1 97 ? -3.103 7.052 11.519 1.00 98.19 97 VAL A O 1
ATOM 769 N N . VAL A 1 98 ? -2.110 8.974 10.893 1.00 98.38 98 VAL A N 1
ATOM 770 C CA . VAL A 1 98 ? -1.695 8.490 9.567 1.00 98.38 98 VAL A CA 1
ATOM 771 C C . VAL A 1 98 ? -0.771 7.277 9.681 1.00 98.38 98 VAL A C 1
ATOM 773 O O . VAL A 1 98 ? -0.971 6.275 8.992 1.00 98.38 98 VAL A O 1
ATOM 776 N N . ARG A 1 99 ? 0.230 7.338 10.570 1.00 98.19 99 ARG A N 1
ATOM 777 C CA . ARG A 1 99 ? 1.158 6.227 10.812 1.00 98.19 99 ARG A CA 1
ATOM 778 C C . ARG A 1 99 ? 0.414 5.000 11.327 1.00 98.19 99 ARG A C 1
ATOM 780 O O . ARG A 1 99 ? 0.658 3.911 10.820 1.00 98.19 99 ARG A O 1
ATOM 787 N N . GLU A 1 100 ? -0.490 5.161 12.290 1.00 98.62 100 GLU A N 1
ATOM 788 C CA . GLU A 1 100 ? -1.249 4.040 12.851 1.00 98.62 100 GLU A CA 1
ATOM 789 C C . GLU A 1 100 ? -2.167 3.381 11.810 1.00 98.62 100 GLU A C 1
ATOM 791 O O . GLU A 1 100 ? -2.271 2.152 11.754 1.00 98.62 100 GLU A O 1
ATOM 796 N N . ALA A 1 101 ? -2.778 4.179 10.930 1.00 98.56 101 ALA A N 1
ATOM 797 C CA . ALA A 1 101 ? -3.557 3.666 9.809 1.00 98.56 101 ALA A CA 1
ATOM 798 C C . ALA A 1 101 ? -2.671 2.853 8.854 1.00 98.56 101 ALA A C 1
ATOM 800 O O . ALA A 1 101 ? -3.023 1.731 8.502 1.00 98.56 101 ALA A O 1
ATOM 801 N N . CYS A 1 102 ? -1.487 3.366 8.504 1.00 98.69 102 CYS A N 1
ATOM 802 C CA . CYS A 1 102 ? -0.525 2.663 7.651 1.00 98.69 102 CYS A CA 1
ATOM 803 C C . CYS A 1 102 ? -0.067 1.326 8.259 1.00 98.69 102 CYS A C 1
ATOM 805 O O . CYS A 1 102 ? -0.063 0.314 7.560 1.00 98.69 102 CYS A O 1
ATOM 807 N N . VAL A 1 103 ? 0.266 1.302 9.557 1.00 98.75 103 VAL A N 1
ATOM 808 C CA . VAL A 1 103 ? 0.635 0.072 10.285 1.00 98.75 103 VAL A CA 1
ATOM 809 C C . VAL A 1 103 ? -0.513 -0.937 10.247 1.00 98.75 103 VAL A C 1
ATOM 811 O O . VAL A 1 103 ? -0.302 -2.112 9.957 1.00 98.75 103 VAL A O 1
ATOM 814 N N . THR A 1 104 ? -1.742 -0.483 10.489 1.00 98.75 104 THR A N 1
ATOM 815 C CA . THR A 1 104 ? -2.926 -1.351 10.486 1.00 98.75 104 THR A CA 1
ATOM 816 C C . THR A 1 104 ? -3.198 -1.940 9.102 1.00 98.75 104 THR A C 1
ATOM 818 O O . THR A 1 104 ? -3.426 -3.141 8.996 1.00 98.75 104 THR A O 1
ATOM 821 N N . ILE A 1 105 ? -3.093 -1.140 8.036 1.00 98.62 105 ILE A N 1
ATOM 822 C CA . ILE A 1 105 ? -3.249 -1.611 6.649 1.00 98.62 105 ILE A CA 1
ATOM 823 C C . ILE A 1 105 ? -2.178 -2.648 6.295 1.00 98.62 105 ILE A C 1
ATOM 825 O O . ILE A 1 105 ? -2.487 -3.672 5.688 1.00 98.62 105 ILE A O 1
ATOM 829 N N . ALA A 1 106 ? -0.927 -2.399 6.680 1.00 98.56 106 ALA A N 1
ATOM 830 C CA . ALA A 1 106 ? 0.172 -3.322 6.433 1.00 98.56 106 ALA A CA 1
ATOM 831 C C . ALA A 1 106 ? -0.038 -4.668 7.143 1.00 98.56 106 ALA A C 1
ATOM 833 O O . ALA A 1 106 ? 0.093 -5.716 6.511 1.00 98.56 106 ALA A O 1
ATOM 834 N N . TYR A 1 107 ? -0.452 -4.636 8.414 1.00 98.56 107 TYR A N 1
ATOM 835 C CA . TYR A 1 107 ? -0.780 -5.840 9.177 1.00 98.56 107 TYR A CA 1
ATOM 836 C C . TYR A 1 107 ? -1.932 -6.624 8.547 1.00 98.56 107 TYR A C 1
ATOM 838 O O . TYR A 1 107 ? -1.835 -7.836 8.357 1.00 98.56 107 TYR A O 1
ATOM 846 N N . MET A 1 108 ? -3.010 -5.924 8.178 1.00 98.25 108 MET A N 1
ATOM 847 C CA . MET A 1 108 ? -4.136 -6.530 7.473 1.00 98.25 108 MET A CA 1
ATOM 848 C C . MET A 1 108 ? -3.654 -7.221 6.195 1.00 98.25 108 MET A C 1
ATOM 850 O O . MET A 1 108 ? -4.044 -8.362 5.960 1.00 98.25 108 MET A O 1
ATOM 854 N N . SER A 1 109 ? -2.775 -6.578 5.412 1.00 97.75 109 SER A N 1
ATOM 855 C CA . SER A 1 109 ? -2.232 -7.149 4.166 1.00 97.75 109 SER A CA 1
ATOM 856 C C . SER A 1 109 ? -1.488 -8.444 4.425 1.00 97.75 109 SER A C 1
ATOM 858 O O . SER A 1 109 ? -1.762 -9.450 3.773 1.00 97.75 109 SER A O 1
ATOM 860 N N . GLN A 1 110 ? -0.597 -8.439 5.414 1.00 97.75 110 GLN A N 1
ATOM 861 C CA . GLN A 1 110 ? 0.173 -9.619 5.784 1.00 97.75 110 GLN A CA 1
ATOM 862 C C . GLN A 1 110 ? -0.719 -10.781 6.237 1.00 97.75 110 GLN A C 1
ATOM 864 O O . GLN A 1 110 ? -0.454 -11.926 5.877 1.00 97.75 110 GLN A O 1
ATOM 869 N N . LEU A 1 111 ? -1.774 -10.500 7.006 1.00 97.94 111 LEU A N 1
ATOM 870 C CA . LEU A 1 111 ? -2.641 -11.533 7.571 1.00 97.94 111 LEU A CA 1
ATOM 871 C C . LEU A 1 111 ? -3.687 -12.062 6.578 1.00 97.94 111 LEU A C 1
ATOM 873 O O . LEU A 1 111 ? -3.961 -13.260 6.542 1.00 97.94 111 LEU A O 1
ATOM 877 N N . LEU A 1 112 ? -4.320 -11.173 5.811 1.00 97.56 112 LEU A N 1
ATOM 878 C CA . LEU A 1 112 ? -5.494 -11.490 4.989 1.00 97.56 112 LEU A CA 1
ATOM 879 C C . LEU A 1 112 ? -5.134 -11.789 3.528 1.00 97.56 112 LEU A C 1
ATOM 881 O O . LEU A 1 112 ? -5.919 -12.433 2.824 1.00 97.56 112 LEU A O 1
ATOM 885 N N . GLY A 1 113 ? -3.975 -11.312 3.062 1.00 96.69 113 GLY A N 1
ATOM 886 C CA . GLY A 1 113 ? -3.512 -11.440 1.683 1.00 96.69 113 GLY A CA 1
ATOM 887 C C . GLY A 1 113 ? -4.582 -11.036 0.668 1.00 96.69 113 GLY A C 1
ATOM 888 O O . GLY A 1 113 ? -5.213 -9.987 0.769 1.00 96.69 113 GLY A O 1
ATOM 889 N N . ASN A 1 114 ? -4.878 -11.907 -0.295 1.00 95.69 114 ASN A N 1
ATOM 890 C CA . ASN A 1 114 ? -5.854 -11.598 -1.346 1.00 95.69 114 ASN A CA 1
ATOM 891 C C . ASN A 1 114 ? -7.293 -11.378 -0.846 1.00 95.69 114 ASN A C 1
ATOM 893 O O . ASN A 1 114 ? -8.092 -10.812 -1.586 1.00 95.69 114 ASN A O 1
ATOM 897 N N . LYS A 1 115 ? -7.647 -11.748 0.395 1.00 95.62 115 LYS A N 1
ATOM 898 C CA . LYS A 1 115 ? -8.996 -11.487 0.934 1.00 95.62 115 LYS A CA 1
ATOM 899 C C . LYS A 1 115 ? -9.291 -9.997 1.146 1.00 95.62 115 LYS A C 1
ATOM 901 O O . LYS A 1 115 ? -10.453 -9.635 1.311 1.00 95.62 115 LYS A O 1
ATOM 906 N N . MET A 1 116 ? -8.277 -9.130 1.118 1.00 93.56 116 MET A N 1
ATOM 907 C CA . MET A 1 116 ? -8.449 -7.676 1.226 1.00 93.56 116 MET A CA 1
ATOM 908 C C . MET A 1 116 ? -8.218 -6.913 -0.078 1.00 93.56 116 MET A C 1
ATOM 910 O O . MET A 1 116 ? -8.046 -5.697 -0.051 1.00 93.56 116 MET A O 1
ATOM 914 N N . GLU A 1 117 ? -8.265 -7.592 -1.228 1.00 93.56 117 GLU A N 1
ATOM 915 C CA . GLU A 1 117 ? -8.009 -6.961 -2.526 1.00 93.56 117 GLU A CA 1
ATOM 916 C C . GLU A 1 117 ? -8.865 -5.705 -2.782 1.00 93.56 117 GLU A C 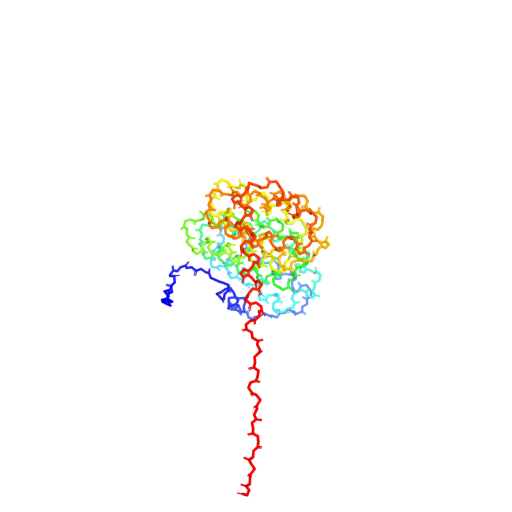1
ATOM 918 O O . GLU A 1 117 ? -8.332 -4.686 -3.215 1.00 93.56 117 GLU A O 1
ATOM 923 N N . HIS A 1 118 ? -10.159 -5.732 -2.444 1.00 94.25 118 HIS A N 1
ATOM 924 C CA . HIS A 1 118 ? -11.064 -4.587 -2.611 1.00 94.25 118 HIS A CA 1
ATOM 925 C C . HIS A 1 118 ? -10.634 -3.383 -1.766 1.00 94.25 118 HIS A C 1
ATOM 927 O O . HIS A 1 118 ? -10.505 -2.273 -2.275 1.00 94.25 118 HIS A O 1
ATOM 933 N N . PHE A 1 119 ? -10.341 -3.629 -0.489 1.00 95.81 119 PHE A N 1
ATOM 934 C CA . PHE A 1 119 ? -9.880 -2.598 0.432 1.00 95.81 119 PHE A CA 1
ATOM 935 C C . PHE A 1 119 ? -8.545 -2.001 -0.045 1.00 95.81 119 PHE A C 1
ATOM 937 O O . PHE A 1 119 ? -8.380 -0.783 -0.109 1.00 95.81 119 PHE A O 1
ATOM 944 N N . THR A 1 120 ? -7.593 -2.843 -0.469 1.00 94.56 120 THR A N 1
ATOM 945 C CA . THR A 1 120 ? -6.294 -2.357 -0.966 1.00 94.56 120 THR A CA 1
ATOM 946 C C . THR A 1 120 ? -6.419 -1.506 -2.221 1.00 94.56 120 THR A C 1
ATOM 948 O O . THR A 1 120 ? -5.753 -0.479 -2.307 1.00 94.56 120 THR A O 1
ATOM 951 N N . GLU A 1 121 ? -7.291 -1.881 -3.158 1.00 93.56 121 GLU A N 1
ATOM 952 C CA . GLU A 1 121 ? -7.550 -1.121 -4.383 1.00 93.56 121 GLU A CA 1
ATOM 953 C C . GLU A 1 121 ? -8.037 0.300 -4.064 1.00 93.56 121 GLU A C 1
ATOM 955 O O . GLU A 1 121 ? -7.547 1.270 -4.645 1.00 93.56 121 GLU A O 1
ATOM 960 N N . ASN A 1 122 ? -8.905 0.436 -3.058 1.00 94.44 122 ASN A N 1
ATOM 961 C CA . ASN A 1 122 ? -9.430 1.723 -2.604 1.00 94.44 122 ASN A CA 1
ATOM 962 C C . ASN A 1 122 ? -8.424 2.538 -1.769 1.00 94.44 122 ASN A C 1
ATOM 964 O O . ASN A 1 122 ? -8.493 3.773 -1.752 1.00 94.44 122 ASN A O 1
ATOM 968 N N . MET A 1 123 ? -7.492 1.887 -1.063 1.00 95.56 123 MET A N 1
ATOM 969 C CA . MET A 1 123 ? -6.483 2.572 -0.239 1.00 95.56 123 MET A CA 1
ATOM 970 C C . MET A 1 123 ? -5.263 3.033 -1.037 1.00 95.56 123 MET A C 1
ATOM 972 O O . MET A 1 123 ? -4.674 4.068 -0.709 1.00 95.56 123 MET A O 1
ATOM 976 N N . LEU A 1 124 ? -4.865 2.290 -2.073 1.00 94.00 124 LEU A N 1
ATOM 977 C CA . LEU A 1 124 ? -3.579 2.477 -2.747 1.00 94.00 124 LEU A CA 1
ATOM 978 C C . LEU A 1 124 ? -3.370 3.903 -3.297 1.00 94.00 124 LEU A C 1
ATOM 980 O O . LEU A 1 124 ? -2.308 4.471 -3.029 1.00 94.00 124 LEU A O 1
ATOM 984 N N . PRO A 1 125 ? -4.355 4.551 -3.961 1.00 93.88 125 PRO A N 1
ATOM 985 C CA . PRO A 1 125 ? -4.211 5.942 -4.395 1.00 93.88 125 PRO A CA 1
ATOM 986 C C . PRO A 1 125 ? -3.916 6.910 -3.240 1.00 93.88 125 PRO A C 1
ATOM 988 O O . PRO A 1 125 ? -3.097 7.817 -3.375 1.00 93.88 125 PRO A O 1
ATOM 991 N N . CYS A 1 126 ? -4.555 6.710 -2.082 1.00 95.38 126 CYS A N 1
ATOM 992 C CA . CYS A 1 126 ? -4.355 7.562 -0.911 1.00 95.38 126 CYS A CA 1
ATOM 993 C C . CYS A 1 126 ? -2.970 7.346 -0.286 1.00 95.38 126 CYS A C 1
ATOM 995 O O . CYS A 1 126 ? -2.318 8.317 0.091 1.00 95.38 126 CYS A O 1
ATOM 997 N N . LEU A 1 127 ? -2.497 6.098 -0.224 1.00 97.06 127 LEU A N 1
ATOM 998 C CA . LEU A 1 127 ? -1.169 5.770 0.298 1.00 97.06 127 LEU A CA 1
ATOM 999 C C . LEU A 1 127 ? -0.044 6.359 -0.563 1.00 97.06 127 LEU A C 1
ATOM 1001 O O . LEU A 1 127 ? 0.943 6.856 -0.025 1.00 97.06 127 LEU A O 1
ATOM 1005 N N . PHE A 1 128 ? -0.193 6.369 -1.892 1.00 95.06 128 PHE A N 1
ATOM 1006 C CA . PHE A 1 128 ? 0.817 6.956 -2.780 1.00 95.06 128 PHE A CA 1
ATOM 1007 C C . PHE A 1 128 ? 0.978 8.464 -2.579 1.00 95.06 128 PHE A C 1
ATOM 1009 O O . PHE A 1 128 ? 2.097 8.974 -2.660 1.00 95.06 128 PHE A O 1
ATOM 1016 N N . ASN A 1 129 ? -0.104 9.171 -2.244 1.00 94.75 129 ASN A N 1
ATOM 1017 C CA . ASN A 1 129 ? -0.033 10.597 -1.926 1.00 94.75 129 ASN A CA 1
ATOM 1018 C C . ASN A 1 129 ? 0.806 10.872 -0.668 1.00 94.75 129 ASN A C 1
ATOM 1020 O O . ASN A 1 129 ? 1.428 11.930 -0.573 1.00 94.75 129 ASN A O 1
ATOM 1024 N N . LEU A 1 130 ? 0.892 9.917 0.269 1.00 96.81 130 LEU A N 1
ATOM 1025 C CA . LEU A 1 130 ? 1.720 10.073 1.468 1.00 96.81 130 LEU A CA 1
ATOM 1026 C C . LEU A 1 130 ? 3.205 10.194 1.138 1.00 96.81 130 LEU A C 1
ATOM 1028 O O . LEU A 1 130 ? 3.907 10.924 1.831 1.00 96.81 130 LEU A O 1
ATOM 1032 N N . ILE A 1 131 ? 3.678 9.542 0.069 1.00 94.88 131 ILE A N 1
ATOM 1033 C CA . ILE A 1 131 ? 5.091 9.550 -0.348 1.00 94.88 131 ILE A CA 1
ATOM 1034 C C . ILE A 1 131 ? 5.610 10.975 -0.575 1.00 94.88 131 ILE A C 1
ATOM 1036 O O . ILE A 1 131 ? 6.795 11.240 -0.397 1.00 94.88 131 ILE A O 1
ATOM 1040 N N . GLN A 1 132 ? 4.723 11.897 -0.950 1.00 92.88 132 GLN A N 1
ATOM 1041 C CA . GLN A 1 132 ? 5.060 13.292 -1.220 1.00 92.88 132 GLN A CA 1
ATOM 1042 C C . GLN A 1 132 ? 4.983 14.192 0.021 1.00 92.88 132 GLN A C 1
ATOM 1044 O O . GLN A 1 132 ? 5.203 15.398 -0.088 1.00 92.88 132 GLN A O 1
ATOM 1049 N N . SER A 1 133 ? 4.646 13.641 1.189 1.00 95.12 133 SER A N 1
ATOM 1050 C CA . SER A 1 133 ? 4.555 14.404 2.429 1.00 95.12 133 SER A CA 1
ATOM 1051 C C . SER A 1 133 ? 5.919 14.961 2.837 1.00 95.12 133 SER A C 1
ATOM 1053 O O . SER A 1 133 ? 6.930 14.261 2.814 1.00 95.12 133 SER A O 1
ATOM 1055 N N . SER A 1 134 ? 5.941 16.220 3.278 1.00 93.50 134 SER A N 1
ATOM 1056 C CA . SER A 1 134 ? 7.132 16.832 3.879 1.00 93.50 134 SER A CA 1
ATOM 1057 C C . SER A 1 134 ? 7.446 16.251 5.263 1.00 93.50 134 SER A C 1
ATOM 1059 O O . SER A 1 134 ? 8.594 16.292 5.709 1.00 93.50 134 SER A O 1
ATOM 1061 N N . ALA A 1 135 ? 6.451 15.667 5.941 1.00 95.00 135 ALA A N 1
ATOM 1062 C CA . ALA A 1 135 ? 6.650 14.957 7.193 1.00 95.00 135 ALA A CA 1
ATOM 1063 C C . ALA A 1 135 ? 7.245 13.572 6.912 1.00 95.00 135 ALA A C 1
ATOM 1065 O O . ALA A 1 135 ? 6.551 12.652 6.474 1.00 95.00 135 ALA A O 1
ATOM 1066 N N . LYS A 1 136 ? 8.535 13.400 7.221 1.00 94.50 136 LYS A N 1
ATOM 1067 C CA . LYS A 1 136 ? 9.283 12.162 6.950 1.00 94.50 136 LYS A CA 1
ATOM 1068 C C . LYS A 1 136 ? 8.599 10.903 7.490 1.00 94.50 136 LYS A C 1
ATOM 1070 O O . LYS A 1 136 ? 8.547 9.894 6.791 1.00 94.50 136 LYS A O 1
ATOM 1075 N N . VAL A 1 137 ? 8.038 10.974 8.697 1.00 95.75 137 VAL A N 1
ATOM 1076 C CA . VAL A 1 137 ? 7.300 9.866 9.326 1.00 95.75 137 VAL A CA 1
ATOM 1077 C C . VAL A 1 137 ? 6.081 9.442 8.501 1.00 95.75 137 VAL A C 1
ATOM 1079 O O . VAL A 1 137 ? 5.807 8.254 8.389 1.00 95.75 137 VAL A O 1
ATOM 1082 N N . VAL A 1 138 ? 5.385 10.393 7.871 1.00 97.62 138 VAL A N 1
ATOM 1083 C CA . VAL A 1 138 ? 4.211 10.128 7.028 1.00 97.62 138 VAL A CA 1
ATOM 1084 C C . VAL A 1 138 ? 4.642 9.547 5.686 1.00 97.62 138 VAL A C 1
ATOM 1086 O O . VAL A 1 138 ? 4.114 8.519 5.266 1.00 97.62 138 VAL A O 1
ATOM 1089 N N . ALA A 1 139 ? 5.640 10.158 5.041 1.00 96.62 139 ALA A N 1
ATOM 1090 C CA . ALA A 1 139 ? 6.146 9.682 3.757 1.00 96.62 139 ALA A CA 1
ATOM 1091 C C . ALA A 1 139 ? 6.695 8.256 3.841 1.00 96.62 139 ALA A C 1
ATOM 1093 O O . ALA A 1 139 ? 6.355 7.406 3.018 1.00 96.62 139 ALA A O 1
ATOM 1094 N N . THR A 1 140 ? 7.495 7.975 4.869 1.00 96.75 140 THR A N 1
ATOM 1095 C CA . THR A 1 140 ? 8.057 6.638 5.087 1.00 96.75 140 THR A CA 1
ATOM 1096 C C . THR A 1 140 ? 6.994 5.623 5.512 1.00 96.75 140 THR A C 1
ATOM 1098 O O . THR A 1 140 ? 6.993 4.517 4.980 1.00 96.75 140 THR A O 1
ATOM 1101 N N . ALA A 1 141 ? 6.021 5.992 6.357 1.00 97.94 141 ALA A N 1
ATOM 1102 C CA . ALA A 1 141 ? 4.905 5.102 6.699 1.00 97.94 141 ALA A CA 1
ATOM 1103 C C . ALA A 1 141 ? 4.079 4.694 5.466 1.00 97.94 141 ALA A C 1
ATOM 1105 O O . ALA A 1 141 ? 3.738 3.520 5.325 1.00 97.94 141 ALA A O 1
ATOM 1106 N N . GLY A 1 142 ? 3.811 5.631 4.549 1.00 97.94 142 GLY A N 1
ATOM 1107 C CA . GLY A 1 142 ? 3.140 5.331 3.283 1.00 97.94 142 GLY A CA 1
ATOM 1108 C C . GLY A 1 142 ? 3.943 4.372 2.401 1.00 97.94 142 GLY A C 1
ATOM 1109 O O . GLY A 1 142 ? 3.391 3.399 1.892 1.00 97.94 142 GLY A O 1
ATOM 1110 N N . GLN A 1 143 ? 5.255 4.597 2.266 1.00 96.81 143 GLN A N 1
ATOM 1111 C CA . GLN A 1 143 ? 6.141 3.710 1.500 1.00 96.81 143 GLN A CA 1
ATOM 1112 C C . GLN A 1 143 ? 6.160 2.283 2.062 1.00 96.81 143 GLN A C 1
ATOM 1114 O O . GLN A 1 143 ? 5.994 1.331 1.299 1.00 96.81 143 GLN A O 1
ATOM 1119 N N . VAL A 1 144 ? 6.322 2.136 3.381 1.00 97.94 144 VAL A N 1
ATOM 1120 C CA . VAL A 1 144 ? 6.345 0.824 4.045 1.00 97.94 144 VAL A CA 1
ATOM 1121 C C . VAL A 1 144 ? 4.992 0.124 3.895 1.00 97.94 144 VAL A C 1
ATOM 1123 O O . VAL A 1 144 ? 4.953 -1.033 3.482 1.00 97.94 144 VAL A O 1
ATOM 1126 N N . ALA A 1 145 ? 3.875 0.825 4.127 1.00 98.44 145 ALA A N 1
ATOM 1127 C CA . ALA A 1 145 ? 2.541 0.246 3.969 1.00 98.44 145 ALA A CA 1
ATOM 1128 C C . ALA A 1 145 ? 2.279 -0.267 2.547 1.00 98.44 145 ALA A C 1
ATOM 1130 O O . ALA A 1 145 ? 1.783 -1.381 2.383 1.00 98.44 145 ALA A O 1
ATOM 1131 N N . ILE A 1 146 ? 2.649 0.499 1.515 1.00 97.94 146 ILE A N 1
ATOM 1132 C CA . ILE A 1 146 ? 2.509 0.052 0.121 1.00 97.94 146 ILE A CA 1
ATOM 1133 C C . ILE A 1 146 ? 3.390 -1.176 -0.153 1.00 97.94 146 ILE A C 1
ATOM 1135 O O . ILE A 1 146 ? 2.950 -2.094 -0.846 1.00 97.94 146 ILE A O 1
ATOM 1139 N N . GLY A 1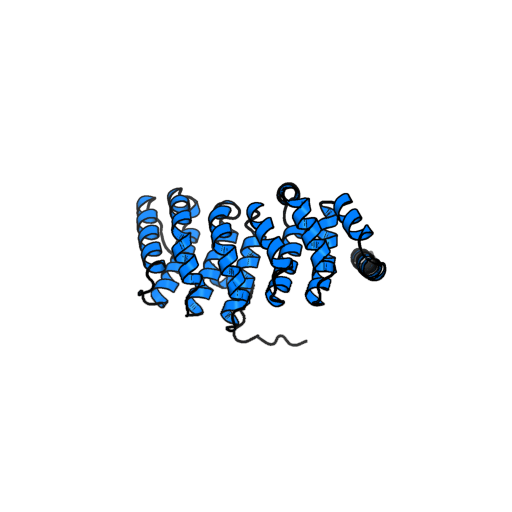 147 ? 4.599 -1.222 0.417 1.00 97.25 147 GLY A N 1
ATOM 1140 C CA . GLY A 1 147 ? 5.487 -2.384 0.344 1.00 97.25 147 GLY A CA 1
ATOM 1141 C C . GLY A 1 147 ? 4.817 -3.665 0.849 1.00 97.25 147 GLY A C 1
ATOM 1142 O O . GLY A 1 147 ? 4.786 -4.656 0.118 1.00 97.25 147 GLY A O 1
ATOM 1143 N N . PHE A 1 148 ? 4.193 -3.620 2.033 1.00 98.00 148 PHE A N 1
ATOM 1144 C CA . PHE A 1 148 ? 3.413 -4.737 2.590 1.00 98.00 148 PHE A CA 1
ATOM 1145 C C . PHE A 1 148 ? 2.178 -5.084 1.751 1.00 98.00 148 PHE A C 1
ATOM 1147 O O . PHE A 1 148 ? 1.854 -6.262 1.577 1.00 98.00 148 PHE A O 1
ATOM 1154 N N . VAL A 1 149 ? 1.474 -4.083 1.211 1.00 97.56 149 VAL A N 1
ATOM 1155 C CA . VAL A 1 149 ? 0.332 -4.325 0.313 1.00 97.56 149 VAL A CA 1
ATOM 1156 C C . VAL A 1 149 ? 0.773 -5.145 -0.895 1.00 97.56 149 VAL A C 1
ATOM 1158 O O . VAL A 1 149 ? 0.214 -6.205 -1.157 1.00 97.56 149 VAL A O 1
ATOM 1161 N N . VAL A 1 150 ? 1.828 -4.712 -1.582 1.00 96.69 150 VAL A N 1
ATOM 1162 C CA . VAL A 1 150 ? 2.346 -5.402 -2.769 1.00 96.69 150 VAL A CA 1
ATOM 1163 C C . VAL A 1 150 ? 3.001 -6.746 -2.425 1.00 96.69 150 VAL A C 1
ATOM 1165 O O . VAL A 1 150 ? 2.981 -7.663 -3.244 1.00 96.69 150 VAL A O 1
ATOM 1168 N N . ALA A 1 151 ? 3.570 -6.900 -1.228 1.00 96.75 151 ALA A N 1
ATOM 1169 C CA . ALA A 1 151 ? 4.185 -8.152 -0.790 1.00 96.75 151 ALA A CA 1
ATOM 1170 C C . ALA A 1 151 ? 3.160 -9.270 -0.547 1.00 96.75 151 ALA A C 1
ATOM 1172 O O . ALA A 1 151 ? 3.456 -10.424 -0.857 1.00 96.75 151 ALA A O 1
ATOM 1173 N N . HIS A 1 152 ? 1.965 -8.941 -0.043 1.00 97.31 152 HIS A N 1
ATOM 1174 C CA . HIS A 1 152 ? 1.007 -9.947 0.439 1.00 97.31 152 HIS A CA 1
ATOM 1175 C C . HIS A 1 152 ? -0.344 -9.962 -0.292 1.00 97.31 152 HIS A C 1
ATOM 1177 O O . HIS A 1 152 ? -1.021 -10.988 -0.285 1.00 97.31 152 HIS A O 1
ATOM 1183 N N . THR A 1 153 ? -0.730 -8.873 -0.964 1.00 96.44 153 THR A N 1
ATOM 1184 C CA . THR A 1 153 ? -1.996 -8.776 -1.709 1.00 96.44 153 THR A CA 1
ATOM 1185 C C . THR A 1 153 ? -1.728 -8.752 -3.216 1.00 96.44 153 THR A C 1
ATOM 1187 O O . THR A 1 153 ? -1.535 -7.703 -3.830 1.00 96.44 153 THR A O 1
ATOM 1190 N N . HIS A 1 154 ? -1.703 -9.933 -3.835 1.00 96.25 154 HIS A N 1
ATOM 1191 C CA . HIS A 1 154 ? -1.345 -10.144 -5.242 1.00 96.25 154 HIS A CA 1
ATOM 1192 C C . HIS A 1 154 ? -2.573 -10.045 -6.155 1.00 96.25 154 HIS A C 1
ATOM 1194 O O . HIS A 1 154 ? -2.981 -11.017 -6.794 1.00 96.25 154 HIS A O 1
ATOM 1200 N N . SER A 1 155 ? -3.196 -8.867 -6.213 1.00 94.69 155 SER A N 1
ATOM 1201 C CA . SER A 1 155 ? -4.356 -8.637 -7.083 1.00 94.69 155 SER A CA 1
ATOM 1202 C C . SER A 1 155 ? -3.949 -7.971 -8.396 1.00 94.69 155 SER A C 1
ATOM 1204 O O . SER A 1 155 ? -3.337 -6.901 -8.410 1.00 94.69 155 SER A O 1
ATOM 1206 N N . SER A 1 156 ? -4.349 -8.561 -9.530 1.00 95.62 156 SER A N 1
ATOM 1207 C CA . SER A 1 156 ? -4.072 -7.994 -10.859 1.00 95.62 156 SER A CA 1
ATOM 1208 C C . SER A 1 156 ? -4.667 -6.592 -11.036 1.00 95.62 156 SER A C 1
ATOM 1210 O O . SER A 1 156 ? -4.140 -5.810 -11.821 1.00 95.62 156 SER A O 1
ATOM 1212 N N . ARG A 1 157 ? -5.713 -6.247 -10.269 1.00 94.75 157 ARG A N 1
ATOM 1213 C CA . ARG A 1 157 ? -6.352 -4.920 -10.286 1.00 94.75 157 ARG A CA 1
ATOM 1214 C C . ARG A 1 157 ? -5.431 -3.794 -9.805 1.00 94.75 157 ARG A C 1
ATOM 1216 O O . ARG A 1 157 ? -5.647 -2.644 -10.166 1.00 94.75 157 ARG A O 1
ATOM 1223 N N . LEU A 1 158 ? -4.365 -4.112 -9.065 1.00 95.12 158 LEU A N 1
ATOM 1224 C CA . LEU A 1 158 ? -3.385 -3.116 -8.618 1.00 95.12 158 LEU A CA 1
ATOM 1225 C C . LEU A 1 158 ? -2.399 -2.719 -9.731 1.00 95.12 158 LEU A C 1
ATOM 1227 O O . LEU A 1 158 ? -1.846 -1.618 -9.702 1.00 95.12 158 LEU A O 1
ATOM 1231 N N . LEU A 1 159 ? -2.178 -3.589 -10.725 1.00 96.56 159 LEU A N 1
ATOM 1232 C CA . LEU A 1 159 ? -1.142 -3.400 -11.747 1.00 96.56 159 LEU A CA 1
ATOM 1233 C C . LEU A 1 159 ? -1.345 -2.142 -12.609 1.00 96.56 159 LEU A C 1
ATOM 1235 O O . LEU A 1 159 ? -0.359 -1.426 -12.801 1.00 96.56 159 LEU A O 1
ATOM 1239 N N . PRO A 1 160 ? -2.561 -1.807 -13.093 1.00 96.44 160 PRO A N 1
ATOM 1240 C CA . PRO A 1 160 ? -2.777 -0.578 -13.855 1.00 96.44 160 PRO A CA 1
ATOM 1241 C C . PRO A 1 160 ? -2.375 0.684 -13.086 1.00 96.44 160 PRO A C 1
ATOM 1243 O O . PRO A 1 160 ? -1.670 1.534 -13.632 1.00 96.44 160 PRO A O 1
ATOM 1246 N N . LEU A 1 161 ? -2.754 0.784 -11.805 1.00 95.62 161 LEU A N 1
ATOM 1247 C CA . LEU A 1 161 ? -2.385 1.925 -10.968 1.00 95.62 161 LEU A CA 1
ATOM 1248 C C . LEU A 1 161 ? -0.867 1.984 -10.764 1.00 95.62 161 LEU A C 1
ATOM 1250 O O . LEU A 1 161 ? -0.264 3.024 -11.023 1.00 95.62 161 LEU A O 1
ATOM 1254 N N . LEU A 1 162 ? -0.234 0.871 -10.377 1.00 95.94 162 LEU A N 1
ATOM 1255 C CA . LEU A 1 162 ? 1.220 0.803 -10.186 1.00 95.94 162 LEU A CA 1
ATOM 1256 C C . LEU A 1 162 ? 1.992 1.212 -11.448 1.00 95.94 162 LEU A C 1
ATOM 1258 O O . LEU A 1 162 ? 2.942 1.990 -11.359 1.00 95.94 162 LEU A O 1
ATOM 1262 N N . CYS A 1 163 ? 1.560 0.747 -12.624 1.00 97.00 163 CYS A N 1
ATOM 1263 C CA . CYS A 1 163 ? 2.194 1.102 -13.892 1.00 97.00 163 CYS A CA 1
ATOM 1264 C C . CYS A 1 163 ? 1.995 2.583 -14.237 1.00 97.00 163 CYS A C 1
ATOM 1266 O O . CYS A 1 163 ? 2.941 3.235 -14.672 1.00 97.00 163 CYS A O 1
ATOM 1268 N N . SER A 1 164 ? 0.806 3.147 -13.993 1.00 96.50 164 SER A N 1
ATOM 1269 C CA . SER A 1 164 ? 0.537 4.569 -14.267 1.00 96.50 164 SER A CA 1
ATOM 1270 C C . SER A 1 164 ? 1.452 5.526 -13.482 1.00 96.50 164 SER A C 1
ATOM 1272 O O . SER A 1 164 ? 1.767 6.626 -13.940 1.00 96.50 164 SER A O 1
ATOM 1274 N N . LEU A 1 165 ? 1.931 5.096 -12.310 1.00 96.62 165 LEU A N 1
ATOM 1275 C CA . LEU A 1 165 ? 2.800 5.889 -11.439 1.00 96.62 165 LEU A CA 1
ATOM 1276 C C . LEU A 1 165 ? 4.255 5.957 -11.928 1.00 96.62 165 LEU A C 1
ATOM 1278 O O . LEU A 1 165 ? 4.993 6.851 -11.509 1.00 96.62 165 LEU A O 1
ATOM 1282 N N . LEU A 1 166 ? 4.663 5.078 -12.850 1.00 97.25 166 LEU A N 1
ATOM 1283 C CA . LEU A 1 166 ? 5.995 5.098 -13.470 1.00 97.25 166 LEU A CA 1
ATOM 1284 C C . LEU A 1 166 ? 6.213 6.327 -14.354 1.00 97.25 166 LEU A C 1
ATOM 1286 O O . LEU A 1 166 ? 7.350 6.727 -14.553 1.00 97.25 166 LEU A O 1
ATOM 1290 N N . SER A 1 167 ? 5.145 6.962 -14.839 1.00 96.31 167 SER A N 1
ATOM 1291 C CA . SER A 1 167 ? 5.197 8.215 -15.604 1.00 96.31 167 SER A CA 1
ATOM 1292 C C . SER A 1 167 ? 4.756 9.435 -14.789 1.00 96.31 167 SER A C 1
ATOM 1294 O O . SER A 1 167 ? 4.465 10.492 -15.347 1.00 96.31 167 SER A O 1
ATOM 1296 N N . HIS A 1 168 ? 4.667 9.322 -13.460 1.00 96.88 168 HIS A N 1
ATOM 1297 C CA . HIS A 1 168 ? 4.183 10.417 -12.625 1.00 96.88 168 HIS A CA 1
ATOM 1298 C C . HIS A 1 168 ? 5.150 11.618 -12.618 1.00 96.88 168 HIS A C 1
ATOM 1300 O O . HIS A 1 168 ? 6.373 11.468 -12.615 1.00 96.88 168 HIS A O 1
ATOM 1306 N N . LYS A 1 169 ? 4.615 12.845 -12.535 1.00 95.75 169 LYS A N 1
ATOM 1307 C CA . LYS A 1 169 ? 5.428 14.080 -12.536 1.00 95.75 169 LYS A CA 1
ATOM 1308 C C . LYS A 1 169 ? 6.432 14.152 -11.378 1.00 95.75 169 LYS A C 1
ATOM 1310 O O . LYS A 1 169 ? 7.522 14.699 -11.527 1.00 95.75 169 LYS A O 1
ATOM 1315 N N . SER A 1 170 ? 6.086 13.576 -10.225 1.00 95.75 170 SER A N 1
ATOM 1316 C CA . SER A 1 170 ? 6.970 13.526 -9.055 1.00 95.75 170 SER A CA 1
ATOM 1317 C C . SER A 1 170 ? 8.016 12.427 -9.189 1.00 95.75 170 SER A C 1
ATOM 1319 O O . SER A 1 170 ? 7.680 11.248 -9.286 1.00 95.75 170 SER A O 1
ATOM 1321 N N . ARG A 1 171 ? 9.286 12.833 -9.104 1.00 96.06 171 ARG A N 1
ATOM 1322 C CA . ARG A 1 171 ? 10.446 11.938 -9.064 1.00 96.06 171 ARG A CA 1
ATOM 1323 C C . ARG A 1 171 ? 10.331 10.886 -7.960 1.00 96.06 171 ARG A C 1
ATOM 1325 O O . ARG A 1 171 ? 10.620 9.721 -8.209 1.00 96.06 171 ARG A O 1
ATOM 1332 N N . ASP A 1 172 ? 9.899 11.279 -6.765 1.00 95.00 172 ASP A N 1
ATOM 1333 C CA . ASP A 1 172 ? 9.868 10.380 -5.607 1.00 95.00 172 ASP A CA 1
ATOM 1334 C C . ASP A 1 172 ? 8.785 9.301 -5.765 1.00 95.00 172 ASP A C 1
ATOM 1336 O O . ASP A 1 172 ? 9.014 8.142 -5.421 1.00 95.00 172 ASP A O 1
ATOM 1340 N N . ILE A 1 173 ? 7.657 9.643 -6.403 1.00 96.56 173 ILE A N 1
ATOM 1341 C CA . ILE A 1 173 ? 6.645 8.655 -6.803 1.00 96.56 173 ILE A CA 1
ATOM 1342 C C . ILE A 1 173 ? 7.205 7.694 -7.853 1.00 96.56 173 ILE A C 1
ATOM 1344 O O . ILE A 1 173 ? 7.046 6.489 -7.684 1.00 96.56 173 ILE A O 1
ATOM 1348 N N . ARG A 1 174 ? 7.907 8.172 -8.891 1.00 97.81 174 ARG A N 1
ATOM 1349 C CA . ARG A 1 174 ? 8.500 7.274 -9.903 1.00 97.81 174 ARG A CA 1
ATOM 1350 C C . ARG A 1 174 ? 9.539 6.325 -9.299 1.00 97.81 174 ARG A C 1
ATOM 1352 O O . ARG A 1 174 ? 9.552 5.140 -9.625 1.00 97.81 174 ARG A O 1
ATOM 1359 N N . ARG A 1 175 ? 10.366 6.814 -8.364 1.00 97.44 175 ARG A N 1
ATOM 1360 C CA . ARG A 1 175 ? 11.320 5.990 -7.597 1.00 97.44 175 ARG A CA 1
ATOM 1361 C C . ARG A 1 175 ? 10.620 4.910 -6.776 1.00 97.44 175 ARG A C 1
ATOM 1363 O O . ARG A 1 175 ? 11.079 3.771 -6.768 1.00 97.44 175 ARG A O 1
ATOM 1370 N N . ALA A 1 176 ? 9.523 5.243 -6.100 1.00 96.88 176 ALA A N 1
ATOM 1371 C CA . ALA A 1 176 ? 8.735 4.256 -5.368 1.00 96.88 176 ALA A CA 1
ATOM 1372 C C . ALA A 1 176 ? 8.066 3.250 -6.320 1.00 96.88 176 ALA A C 1
ATOM 1374 O O . ALA A 1 176 ? 8.185 2.043 -6.124 1.00 96.88 176 ALA A O 1
ATOM 1375 N N . ALA A 1 177 ? 7.435 3.733 -7.391 1.00 97.75 177 ALA A N 1
ATOM 1376 C CA . ALA A 1 177 ? 6.727 2.912 -8.366 1.00 97.75 177 ALA A CA 1
ATOM 1377 C C . ALA A 1 177 ? 7.640 1.868 -9.021 1.00 97.75 177 ALA A C 1
ATOM 1379 O O . ALA A 1 177 ? 7.259 0.706 -9.108 1.00 97.75 177 ALA A O 1
ATOM 1380 N N . VAL A 1 178 ? 8.868 2.229 -9.414 1.00 98.44 178 VAL A N 1
ATOM 1381 C CA . VAL A 1 178 ? 9.788 1.259 -10.031 1.00 98.44 178 VAL A CA 1
ATOM 1382 C C . VAL A 1 178 ? 10.304 0.211 -9.036 1.00 98.44 178 VAL A C 1
ATOM 1384 O O . VAL A 1 178 ? 10.525 -0.937 -9.419 1.00 98.44 178 VAL A O 1
ATOM 1387 N N . LYS A 1 179 ? 10.461 0.568 -7.751 1.00 97.88 179 LYS A N 1
ATOM 1388 C CA . LYS A 1 179 ? 10.812 -0.391 -6.688 1.00 97.88 179 LYS A CA 1
ATOM 1389 C C . LYS A 1 179 ? 9.690 -1.405 -6.490 1.00 97.88 179 LYS A C 1
ATOM 1391 O O . LYS A 1 179 ? 9.958 -2.602 -6.438 1.00 97.88 179 LYS A O 1
ATOM 1396 N N . LEU A 1 180 ? 8.446 -0.930 -6.464 1.00 97.88 180 LEU A N 1
ATOM 1397 C CA . LEU A 1 180 ? 7.263 -1.781 -6.361 1.00 97.88 180 LEU A CA 1
ATOM 1398 C C . LEU A 1 180 ? 7.069 -2.638 -7.614 1.00 97.88 180 LEU A C 1
ATOM 1400 O O . LEU A 1 180 ? 6.784 -3.820 -7.485 1.00 97.88 180 LEU A O 1
ATOM 1404 N N . LEU A 1 181 ? 7.293 -2.090 -8.813 1.00 98.38 181 LEU A N 1
ATOM 1405 C CA . LEU A 1 181 ? 7.266 -2.853 -10.062 1.00 98.38 181 LEU A CA 1
ATOM 1406 C C . LEU A 1 181 ? 8.290 -3.994 -10.030 1.00 98.38 181 LEU A C 1
ATOM 1408 O O . LEU A 1 181 ? 7.953 -5.128 -10.350 1.00 98.38 181 LEU A O 1
ATOM 1412 N N . HIS A 1 182 ? 9.529 -3.712 -9.618 1.00 98.38 182 HIS A N 1
ATOM 1413 C CA . HIS A 1 182 ? 10.546 -4.748 -9.456 1.00 98.38 182 HIS A CA 1
ATOM 1414 C C . HIS A 1 182 ? 10.107 -5.821 -8.448 1.00 98.38 182 HIS A C 1
ATOM 1416 O O . HIS A 1 18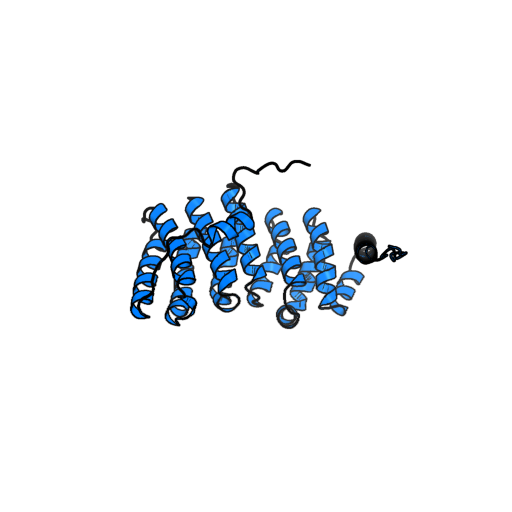2 ? 10.262 -7.005 -8.735 1.00 98.38 182 HIS A O 1
ATOM 1422 N N . GLN A 1 183 ? 9.532 -5.428 -7.305 1.00 97.94 183 GLN A N 1
ATOM 1423 C CA . GLN A 1 183 ? 9.016 -6.362 -6.300 1.00 97.94 183 GLN A CA 1
ATOM 1424 C C . GLN A 1 183 ? 7.903 -7.247 -6.873 1.00 97.94 183 GLN A C 1
ATOM 1426 O O . GLN A 1 183 ? 8.026 -8.464 -6.804 1.00 97.94 183 GLN A O 1
ATOM 1431 N N . VAL A 1 184 ? 6.883 -6.655 -7.506 1.00 98.25 184 VAL A N 1
ATOM 1432 C CA . VAL A 1 184 ? 5.795 -7.371 -8.196 1.00 98.25 184 VAL A CA 1
ATOM 1433 C C . VAL A 1 184 ? 6.360 -8.412 -9.158 1.00 98.25 184 VAL A C 1
ATOM 1435 O O . VAL A 1 184 ? 6.007 -9.582 -9.080 1.00 98.25 184 VAL A O 1
ATOM 1438 N N . LEU A 1 185 ? 7.274 -8.002 -10.039 1.00 98.38 185 LEU A N 1
ATOM 1439 C CA . LEU A 1 185 ? 7.870 -8.882 -11.046 1.00 98.38 185 LEU A CA 1
ATOM 1440 C C . LEU A 1 185 ? 8.796 -9.950 -10.455 1.00 98.38 185 LEU A C 1
ATOM 1442 O O . LEU A 1 185 ? 9.163 -10.880 -11.160 1.00 98.38 185 LEU A O 1
ATOM 1446 N N . SER A 1 186 ? 9.225 -9.803 -9.203 1.00 97.62 186 SER A N 1
ATOM 1447 C CA . SER A 1 186 ? 10.106 -10.769 -8.542 1.00 97.62 186 SER A CA 1
ATOM 1448 C C . SER A 1 186 ? 9.341 -11.765 -7.675 1.00 97.62 186 SER A C 1
ATOM 1450 O O . SER A 1 186 ? 9.856 -12.848 -7.413 1.00 97.62 186 SER A O 1
ATOM 1452 N N . THR A 1 187 ? 8.151 -11.401 -7.185 1.00 96.50 187 THR A N 1
ATOM 1453 C CA . THR A 1 187 ? 7.430 -12.190 -6.175 1.00 96.50 187 THR A CA 1
ATOM 1454 C C . THR A 1 187 ? 6.058 -12.681 -6.623 1.00 96.50 187 THR A C 1
ATOM 1456 O O . THR A 1 187 ? 5.557 -13.644 -6.045 1.00 96.50 187 THR A O 1
ATOM 1459 N N . TRP A 1 188 ? 5.428 -12.061 -7.625 1.00 98.06 188 TRP A N 1
ATOM 1460 C CA . TRP A 1 188 ? 4.091 -12.461 -8.069 1.00 98.06 188 TRP A CA 1
ATOM 1461 C C . TRP A 1 188 ? 4.156 -13.571 -9.119 1.00 98.06 188 TRP A C 1
ATOM 1463 O O . TRP A 1 188 ? 5.052 -13.633 -9.958 1.00 98.06 188 TRP A O 1
ATOM 1473 N N . HIS A 1 189 ? 3.146 -14.438 -9.125 1.00 97.50 189 HIS A N 1
ATOM 1474 C CA . HIS A 1 189 ? 3.053 -15.518 -10.104 1.00 97.50 189 HIS A CA 1
ATOM 1475 C C . HIS A 1 189 ? 2.658 -15.013 -11.504 1.00 97.50 189 HIS A C 1
ATOM 1477 O O . HIS A 1 189 ? 1.762 -14.176 -11.654 1.00 97.50 189 HIS A O 1
ATOM 1483 N N . THR A 1 190 ? 3.249 -15.611 -12.549 1.00 98.19 190 THR A N 1
ATOM 1484 C CA . THR A 1 190 ? 3.024 -15.258 -13.966 1.00 98.19 190 THR A CA 1
ATOM 1485 C C . THR A 1 190 ? 1.548 -15.110 -14.366 1.00 98.19 190 THR A C 1
ATOM 1487 O O . THR A 1 190 ? 1.240 -14.134 -15.048 1.00 98.19 190 THR A O 1
ATOM 1490 N N . PRO A 1 191 ? 0.599 -15.985 -13.957 1.00 98.12 191 PRO A N 1
ATOM 1491 C CA . PRO A 1 191 ? -0.799 -15.866 -14.386 1.00 98.12 191 PRO A CA 1
ATOM 1492 C C . PRO A 1 191 ? -1.478 -14.553 -13.973 1.00 98.12 191 PRO A C 1
ATOM 1494 O O . PRO A 1 191 ? -2.362 -14.066 -14.676 1.00 98.12 191 PRO A O 1
ATOM 1497 N N . ILE A 1 192 ? -1.062 -13.962 -12.848 1.00 97.25 192 ILE A N 1
ATOM 1498 C CA . ILE A 1 192 ? -1.583 -12.676 -12.366 1.00 97.25 192 ILE A CA 1
ATOM 1499 C C . ILE A 1 192 ? -1.044 -11.545 -13.248 1.00 97.25 192 ILE A C 1
ATOM 1501 O O . ILE A 1 192 ? -1.807 -10.687 -13.696 1.00 97.25 192 ILE A O 1
ATOM 1505 N N . LEU A 1 193 ? 0.259 -11.587 -13.538 1.00 98.31 193 LEU A N 1
ATOM 1506 C CA . LEU A 1 193 ? 0.973 -10.605 -14.355 1.00 98.31 193 LEU A CA 1
ATOM 1507 C C . LEU A 1 193 ? 0.523 -10.629 -15.822 1.00 98.31 193 LEU A C 1
ATOM 1509 O O . LEU A 1 193 ? 0.388 -9.579 -16.447 1.00 98.31 193 LEU A O 1
ATOM 1513 N N . ASN A 1 194 ? 0.234 -11.819 -16.360 1.00 97.62 194 ASN A N 1
ATOM 1514 C CA . ASN A 1 194 ? -0.103 -12.030 -17.769 1.00 97.62 194 ASN A CA 1
ATOM 1515 C C . ASN A 1 194 ? -1.336 -11.226 -18.211 1.00 97.62 194 ASN A C 1
ATOM 1517 O O . ASN A 1 194 ? -1.410 -10.773 -19.350 1.00 97.62 194 ASN A O 1
ATOM 1521 N N . LYS A 1 195 ? -2.272 -10.968 -17.289 1.00 97.12 195 LYS A N 1
ATOM 1522 C CA . LYS A 1 195 ? -3.461 -10.135 -17.535 1.00 97.12 195 LYS A CA 1
ATOM 1523 C C . LYS A 1 195 ? -3.126 -8.700 -17.964 1.00 97.12 195 LYS A C 1
ATOM 1525 O O . LYS A 1 195 ? -3.962 -8.039 -18.567 1.00 97.12 195 LYS A O 1
ATOM 1530 N N . HIS A 1 196 ? -1.922 -8.222 -17.648 1.00 98.12 196 HIS A N 1
ATOM 1531 C CA . HIS A 1 196 ? -1.470 -6.855 -17.908 1.00 98.12 196 HIS A CA 1
ATOM 1532 C C . HIS A 1 196 ? -0.070 -6.809 -18.537 1.00 98.12 196 HIS A C 1
ATOM 1534 O O . HIS A 1 196 ? 0.635 -5.812 -18.382 1.00 98.12 196 HIS A O 1
ATOM 1540 N N . VAL A 1 197 ? 0.338 -7.856 -19.266 1.00 98.25 197 VAL A N 1
ATOM 1541 C CA . VAL A 1 197 ? 1.693 -7.955 -19.840 1.00 98.25 197 VAL A CA 1
ATOM 1542 C C . VAL A 1 197 ? 2.070 -6.740 -20.694 1.00 98.25 197 VAL A C 1
ATOM 1544 O O . VAL A 1 197 ? 3.175 -6.227 -20.552 1.00 98.25 197 VAL A O 1
ATOM 1547 N N . GLY A 1 198 ? 1.139 -6.202 -21.492 1.00 98.00 198 GLY A N 1
ATOM 1548 C CA . GLY A 1 198 ? 1.379 -4.997 -22.292 1.00 98.00 198 GLY A CA 1
ATOM 1549 C C . GLY A 1 198 ? 1.674 -3.754 -21.442 1.00 98.00 198 GLY A C 1
ATOM 1550 O O . GLY A 1 198 ? 2.628 -3.035 -21.722 1.00 98.00 198 GLY A O 1
ATOM 1551 N N . LEU A 1 199 ? 0.921 -3.535 -20.355 1.00 98.00 199 LEU A N 1
ATOM 1552 C CA . LEU A 1 199 ? 1.165 -2.415 -19.433 1.00 98.00 199 LEU A CA 1
ATOM 1553 C C . LEU A 1 199 ? 2.501 -2.569 -18.702 1.00 98.00 199 LEU A C 1
ATOM 1555 O O . LEU A 1 199 ? 3.238 -1.595 -18.558 1.00 98.00 199 LEU A O 1
ATOM 1559 N N . LEU A 1 200 ? 2.825 -3.791 -18.273 1.00 98.56 200 LEU A N 1
ATOM 1560 C CA . LEU A 1 200 ? 4.103 -4.103 -17.636 1.00 98.56 200 LEU A CA 1
ATOM 1561 C C . LEU A 1 200 ? 5.270 -3.875 -18.606 1.00 98.56 200 LEU A C 1
ATOM 1563 O O . LEU A 1 200 ? 6.256 -3.251 -18.222 1.00 98.56 200 LEU A O 1
ATOM 1567 N N . GLN A 1 201 ? 5.139 -4.308 -19.864 1.00 98.38 201 GLN A N 1
ATOM 1568 C CA . GLN A 1 201 ? 6.143 -4.092 -20.905 1.00 98.38 201 GLN A CA 1
ATOM 1569 C C . GLN A 1 201 ? 6.403 -2.596 -21.113 1.00 98.38 201 GLN A C 1
ATOM 1571 O O . GLN A 1 201 ? 7.551 -2.156 -21.032 1.00 98.38 201 GLN A O 1
ATOM 1576 N N . THR A 1 202 ? 5.345 -1.803 -21.326 1.00 98.00 202 THR A N 1
ATOM 1577 C CA . THR A 1 202 ? 5.460 -0.347 -21.491 1.00 98.00 202 THR A CA 1
ATOM 1578 C C . THR A 1 202 ? 6.067 0.312 -20.253 1.00 98.00 202 THR A C 1
ATOM 1580 O O . THR A 1 202 ? 6.959 1.146 -20.389 1.00 98.00 202 THR A O 1
ATOM 1583 N N . GLY A 1 203 ? 5.643 -0.088 -19.051 1.00 97.81 203 GLY A N 1
ATOM 1584 C CA . GLY A 1 203 ? 6.152 0.459 -17.793 1.00 97.81 203 GLY A CA 1
ATOM 1585 C C . GLY A 1 203 ? 7.641 0.180 -17.565 1.00 97.81 203 GLY A C 1
ATOM 1586 O O . GLY A 1 203 ? 8.397 1.088 -17.212 1.00 97.81 203 GLY A O 1
ATOM 1587 N N . VAL A 1 204 ? 8.090 -1.058 -17.808 1.00 98.25 204 VAL A N 1
ATOM 1588 C CA . VAL A 1 204 ? 9.515 -1.429 -17.742 1.00 98.25 204 VAL A CA 1
ATOM 1589 C C . VAL A 1 204 ? 10.316 -0.621 -18.762 1.00 98.25 204 VAL A C 1
ATOM 1591 O O . VAL A 1 204 ? 11.332 -0.021 -18.407 1.00 98.25 204 VAL A O 1
ATOM 1594 N N . GLN A 1 205 ? 9.846 -0.560 -20.011 1.00 97.06 205 GLN A N 1
ATOM 1595 C CA . GLN A 1 205 ? 10.513 0.173 -21.085 1.00 97.06 205 GLN A CA 1
ATOM 1596 C C . GLN A 1 205 ? 10.657 1.663 -20.749 1.00 97.06 205 GLN A C 1
ATOM 1598 O O . GLN A 1 205 ? 11.759 2.205 -20.856 1.00 97.06 205 GLN A O 1
ATOM 1603 N N . SER A 1 206 ? 9.588 2.316 -20.277 1.00 96.31 206 SER A N 1
ATOM 1604 C CA . SER A 1 206 ? 9.642 3.730 -19.894 1.00 96.31 206 SER A CA 1
ATOM 1605 C C . SER A 1 206 ? 10.590 3.976 -18.720 1.00 96.31 206 SER A C 1
ATOM 1607 O O . SER A 1 206 ? 11.324 4.961 -18.721 1.00 96.31 206 SER A O 1
ATOM 1609 N N . ALA A 1 207 ? 10.630 3.070 -17.737 1.00 97.50 207 ALA A N 1
ATOM 1610 C CA . ALA A 1 207 ? 11.470 3.230 -16.552 1.00 97.50 207 ALA A CA 1
ATOM 1611 C C . ALA A 1 207 ? 12.977 3.073 -16.853 1.00 97.50 207 ALA A C 1
ATOM 1613 O O . ALA A 1 207 ? 13.805 3.709 -16.199 1.00 97.50 207 ALA A O 1
ATOM 1614 N N . ILE A 1 208 ? 13.359 2.273 -17.859 1.00 96.94 208 ILE A N 1
ATOM 1615 C CA . ILE A 1 208 ? 14.760 2.151 -18.317 1.00 96.94 208 ILE A CA 1
ATOM 1616 C C . ILE A 1 208 ? 15.275 3.488 -18.871 1.00 96.94 208 ILE A C 1
ATOM 1618 O O . ILE A 1 208 ? 16.442 3.835 -18.666 1.00 96.94 208 ILE A O 1
ATOM 1622 N N . GLY A 1 209 ? 14.398 4.236 -19.544 1.00 94.06 209 GLY A N 1
ATOM 1623 C CA . GLY A 1 209 ? 14.675 5.549 -20.121 1.00 94.06 209 GLY A CA 1
ATOM 1624 C C . GLY A 1 209 ? 14.376 6.740 -19.203 1.00 94.06 209 GLY A C 1
ATOM 1625 O O . GLY A 1 209 ? 14.456 7.872 -19.673 1.00 94.06 209 GLY A O 1
ATOM 1626 N N . ASP A 1 210 ? 14.027 6.532 -17.925 1.00 97.75 210 ASP A N 1
ATOM 1627 C CA . ASP A 1 210 ? 13.645 7.635 -17.026 1.00 97.75 210 ASP A CA 1
ATOM 1628 C C . ASP A 1 210 ? 14.779 8.660 -16.875 1.00 97.75 210 ASP A C 1
ATOM 1630 O O . ASP A 1 210 ? 15.957 8.305 -16.907 1.00 97.75 210 ASP A O 1
ATOM 1634 N N . ALA A 1 211 ? 14.446 9.933 -16.658 1.00 96.75 211 ALA A N 1
ATOM 1635 C CA . ALA A 1 211 ? 15.421 10.995 -16.416 1.00 96.75 211 ALA A CA 1
ATOM 1636 C C . ALA A 1 211 ? 16.210 10.807 -15.102 1.00 96.75 211 ALA A C 1
ATOM 1638 O O . ALA A 1 211 ? 17.373 11.212 -15.010 1.00 96.75 211 ALA A O 1
ATOM 1639 N N . ASP A 1 212 ? 15.624 10.153 -14.098 1.00 97.88 212 ASP A N 1
ATOM 1640 C CA . ASP A 1 212 ? 16.244 9.905 -12.801 1.00 97.88 212 ASP A CA 1
ATOM 1641 C C . ASP A 1 212 ? 17.114 8.637 -12.788 1.00 97.88 212 ASP A C 1
ATOM 1643 O O . ASP A 1 212 ? 16.689 7.545 -13.164 1.00 97.88 212 ASP A O 1
ATOM 1647 N N . GLN A 1 213 ? 18.352 8.763 -12.305 1.00 96.25 213 GLN A N 1
ATOM 1648 C CA . GLN A 1 213 ? 19.305 7.650 -12.286 1.00 96.25 213 GLN A CA 1
ATOM 1649 C C . GLN A 1 213 ? 18.866 6.495 -11.374 1.00 96.25 213 GLN A C 1
ATOM 1651 O O . GLN A 1 213 ? 19.079 5.337 -11.735 1.00 96.25 213 GLN A O 1
ATOM 1656 N N . GLU A 1 214 ? 18.260 6.773 -10.215 1.00 96.62 214 GLU A N 1
ATOM 1657 C CA . GLU A 1 214 ? 17.806 5.728 -9.285 1.00 96.62 214 GLU A CA 1
ATOM 1658 C C . GLU A 1 214 ? 16.653 4.921 -9.890 1.00 96.62 214 GLU A C 1
ATOM 1660 O O . GLU A 1 214 ? 16.618 3.691 -9.752 1.00 96.62 214 GLU A O 1
ATOM 1665 N N . VAL A 1 215 ? 15.771 5.599 -10.638 1.00 98.31 215 VAL A N 1
ATOM 1666 C CA . VAL A 1 215 ? 14.722 4.929 -11.410 1.00 98.31 215 VAL A CA 1
ATOM 1667 C C . VAL A 1 215 ? 15.341 3.988 -12.437 1.00 98.31 215 VAL A C 1
ATOM 1669 O O . VAL A 1 215 ? 15.060 2.789 -12.400 1.00 98.31 215 VAL A O 1
ATOM 1672 N N . ARG A 1 216 ? 16.267 4.482 -13.272 1.00 97.44 216 ARG A N 1
ATOM 1673 C CA . ARG A 1 216 ? 16.941 3.655 -14.288 1.00 97.44 216 ARG A CA 1
ATOM 1674 C C . ARG A 1 216 ? 17.660 2.451 -13.683 1.00 97.44 216 ARG A C 1
ATOM 1676 O O . ARG A 1 216 ? 17.622 1.369 -14.257 1.00 97.44 216 ARG A O 1
ATOM 1683 N N . MET A 1 217 ? 18.336 2.612 -12.543 1.00 95.88 217 MET A N 1
ATOM 1684 C CA . MET A 1 217 ? 19.036 1.505 -11.871 1.00 95.88 217 MET A CA 1
ATOM 1685 C C . MET A 1 217 ? 18.079 0.399 -11.428 1.00 95.88 217 MET A C 1
ATOM 1687 O O . MET A 1 217 ? 18.346 -0.778 -11.663 1.00 95.88 217 MET A O 1
ATOM 1691 N N . THR A 1 218 ? 16.954 0.768 -10.820 1.00 97.62 218 THR A N 1
ATOM 1692 C CA . THR A 1 218 ? 15.945 -0.203 -10.382 1.00 97.62 218 THR A CA 1
ATOM 1693 C C . THR A 1 218 ? 15.207 -0.824 -11.569 1.00 97.62 218 THR A C 1
ATOM 1695 O O . THR A 1 218 ? 14.953 -2.026 -11.572 1.00 97.62 218 THR A O 1
ATOM 1698 N N . ALA A 1 219 ? 14.942 -0.041 -12.618 1.00 97.81 219 ALA A N 1
ATOM 1699 C CA . ALA A 1 219 ? 14.282 -0.504 -13.836 1.00 97.81 219 ALA A CA 1
ATOM 1700 C C . ALA A 1 219 ? 15.052 -1.627 -14.539 1.00 97.81 219 ALA A C 1
ATOM 1702 O O . ALA A 1 219 ? 14.443 -2.554 -15.062 1.00 97.81 219 ALA A O 1
ATOM 1703 N N . ARG A 1 220 ? 16.391 -1.603 -14.509 1.00 97.19 220 ARG A N 1
ATOM 1704 C CA . ARG A 1 220 ? 17.203 -2.697 -15.067 1.00 97.19 220 ARG A CA 1
ATOM 1705 C C . ARG A 1 220 ? 17.018 -4.008 -14.303 1.00 97.19 220 ARG A C 1
ATOM 1707 O O . ARG A 1 220 ? 16.957 -5.062 -14.925 1.00 97.19 220 ARG A O 1
ATOM 1714 N N . LYS A 1 221 ? 16.846 -3.955 -12.979 1.00 97.25 221 LYS A N 1
ATOM 1715 C CA . LYS A 1 221 ? 16.484 -5.141 -12.183 1.00 97.25 221 LYS A CA 1
ATOM 1716 C C . LYS A 1 221 ? 15.072 -5.619 -12.529 1.00 97.25 221 LYS A C 1
ATOM 1718 O O . LYS A 1 221 ? 14.870 -6.805 -12.768 1.00 97.25 221 LYS A O 1
ATOM 1723 N N . ALA A 1 222 ? 14.122 -4.685 -12.640 1.00 98.06 222 ALA A N 1
ATOM 1724 C CA . ALA A 1 222 ? 12.752 -4.974 -13.066 1.00 98.06 222 ALA A CA 1
ATOM 1725 C C . ALA A 1 222 ? 12.701 -5.629 -14.456 1.00 98.06 222 ALA A C 1
ATOM 1727 O O . ALA A 1 222 ? 11.941 -6.567 -14.652 1.00 98.06 222 ALA A O 1
ATOM 1728 N N . TYR A 1 223 ? 13.544 -5.202 -15.400 1.00 98.44 223 TYR A N 1
ATOM 1729 C CA . TYR A 1 223 ? 13.648 -5.812 -16.726 1.00 98.44 223 TYR A CA 1
ATOM 1730 C C . TYR A 1 223 ? 14.023 -7.296 -16.663 1.00 98.44 223 TYR A C 1
ATOM 1732 O O . TYR A 1 223 ? 13.399 -8.113 -17.335 1.00 98.44 223 TYR A O 1
ATOM 1740 N N . TRP A 1 224 ? 15.010 -7.665 -15.843 1.00 97.50 224 TRP A N 1
ATOM 1741 C CA . TRP A 1 224 ? 15.414 -9.067 -15.708 1.00 97.50 224 TRP A CA 1
ATOM 1742 C C . TRP A 1 224 ? 14.330 -9.917 -15.047 1.00 97.50 224 TRP A C 1
ATOM 1744 O O . TRP A 1 224 ? 14.052 -11.017 -15.516 1.00 97.50 224 TRP A O 1
ATOM 1754 N N . ALA A 1 225 ? 13.662 -9.379 -14.026 1.00 98.00 225 ALA A N 1
ATOM 1755 C CA . ALA A 1 225 ? 12.503 -10.023 -13.422 1.00 98.00 225 ALA A CA 1
ATOM 1756 C C . ALA A 1 225 ? 11.361 -10.204 -14.446 1.00 98.00 225 ALA A C 1
ATOM 1758 O O . ALA A 1 225 ? 10.829 -11.298 -14.599 1.00 98.00 225 ALA A O 1
ATOM 1759 N N . PHE A 1 226 ? 11.060 -9.175 -15.247 1.00 98.56 226 PHE A N 1
ATOM 1760 C CA . PHE A 1 226 ? 10.082 -9.246 -16.337 1.00 98.56 226 PHE A CA 1
ATOM 1761 C C . PHE A 1 226 ? 10.448 -10.303 -17.385 1.00 98.56 226 PHE A C 1
ATOM 1763 O O . PHE A 1 226 ? 9.586 -11.083 -17.788 1.00 98.56 226 PHE A O 1
ATOM 1770 N N . LYS A 1 227 ? 11.723 -10.384 -17.788 1.00 97.94 227 LYS A N 1
ATOM 1771 C CA . LYS A 1 227 ? 12.213 -11.383 -18.746 1.00 97.94 227 LYS A CA 1
ATOM 1772 C C . LYS A 1 227 ? 11.992 -12.818 -18.264 1.00 97.94 227 LYS A C 1
ATOM 1774 O O . LYS A 1 227 ? 11.679 -13.672 -19.087 1.00 97.94 227 LYS A O 1
ATOM 1779 N N . ASN A 1 228 ? 12.111 -13.080 -16.960 1.00 97.88 228 ASN A N 1
ATOM 1780 C CA . ASN A 1 228 ? 11.852 -14.410 -16.395 1.00 97.88 228 ASN A CA 1
ATOM 1781 C C . ASN A 1 228 ? 10.393 -14.855 -16.586 1.00 97.88 228 ASN A C 1
ATOM 1783 O O . ASN A 1 228 ? 10.129 -16.051 -16.682 1.00 97.88 228 ASN A O 1
ATOM 1787 N N . HIS A 1 229 ? 9.454 -13.908 -16.656 1.00 98.19 229 HIS A N 1
ATOM 1788 C CA . HIS A 1 229 ? 8.042 -14.188 -16.913 1.00 98.19 229 HIS A CA 1
ATOM 1789 C C . HIS A 1 229 ? 7.689 -14.163 -18.406 1.00 98.19 229 HIS A C 1
ATOM 1791 O O . HIS A 1 229 ? 6.916 -15.002 -18.863 1.00 98.19 229 HIS A O 1
ATOM 1797 N N . PHE A 1 230 ? 8.227 -13.195 -19.155 1.00 98.38 230 PHE A N 1
ATOM 1798 C CA . PHE A 1 230 ? 7.807 -12.872 -20.522 1.00 98.38 230 PHE A CA 1
ATOM 1799 C C . PHE A 1 230 ? 9.023 -12.623 -21.437 1.00 98.38 230 PHE A C 1
ATOM 1801 O O . PHE A 1 230 ? 9.295 -11.472 -21.800 1.00 98.38 230 PHE A O 1
ATOM 1808 N N . PRO A 1 231 ? 9.775 -13.672 -21.823 1.00 97.94 231 PRO A N 1
ATOM 1809 C CA . PRO A 1 231 ? 11.017 -13.525 -22.585 1.00 97.94 231 PRO A CA 1
ATOM 1810 C C . PRO A 1 231 ? 10.816 -12.801 -23.923 1.00 97.94 231 PRO A C 1
ATOM 1812 O O . PRO A 1 231 ? 11.534 -11.840 -24.188 1.00 97.94 231 PRO A O 1
ATOM 1815 N N . ASP A 1 232 ? 9.788 -13.159 -24.698 1.00 97.88 232 ASP A N 1
ATOM 1816 C CA . ASP A 1 232 ? 9.516 -12.544 -26.008 1.00 97.88 232 ASP A CA 1
ATOM 1817 C C . ASP A 1 232 ? 9.204 -11.041 -25.895 1.00 97.88 232 ASP A C 1
ATOM 1819 O O . ASP A 1 232 ? 9.676 -10.216 -26.680 1.00 97.88 232 ASP A O 1
ATOM 1823 N N . HIS A 1 233 ? 8.445 -10.654 -24.863 1.00 98.31 233 HIS A N 1
ATOM 1824 C CA . HIS A 1 233 ? 8.111 -9.249 -24.612 1.00 98.31 233 HIS A CA 1
ATOM 1825 C C . HIS A 1 233 ? 9.351 -8.474 -24.142 1.00 98.31 233 HIS A C 1
ATOM 1827 O O . HIS A 1 233 ? 9.542 -7.314 -24.508 1.00 98.31 233 HIS A O 1
ATOM 1833 N N . ALA A 1 234 ? 10.223 -9.105 -23.350 1.00 97.50 234 ALA A N 1
ATOM 1834 C CA . ALA A 1 234 ? 11.482 -8.506 -22.922 1.00 97.50 234 ALA A CA 1
ATOM 1835 C C . ALA A 1 234 ? 12.461 -8.328 -24.093 1.00 97.50 234 ALA A C 1
ATOM 1837 O O . ALA A 1 234 ? 13.141 -7.307 -24.171 1.00 97.50 234 ALA A O 1
ATOM 1838 N N . GLU A 1 235 ? 12.506 -9.269 -25.035 1.00 96.06 235 GLU A N 1
ATOM 1839 C CA . GLU A 1 235 ? 13.295 -9.134 -26.263 1.00 96.06 235 GLU A CA 1
ATOM 1840 C C . GLU A 1 235 ? 12.799 -7.982 -27.138 1.00 96.06 235 GLU A C 1
ATOM 1842 O O . GLU A 1 235 ? 13.614 -7.206 -27.643 1.00 96.06 235 GLU A O 1
ATOM 1847 N N . ALA A 1 236 ? 11.481 -7.792 -27.244 1.00 97.06 236 ALA A N 1
ATOM 1848 C CA . ALA A 1 236 ? 10.909 -6.627 -27.915 1.00 97.06 236 ALA A CA 1
ATOM 1849 C C . ALA A 1 236 ? 11.354 -5.305 -27.256 1.00 97.06 236 ALA A C 1
ATOM 1851 O O . ALA A 1 236 ? 11.759 -4.376 -27.963 1.00 97.06 236 ALA A O 1
ATOM 1852 N N . ILE A 1 237 ? 11.364 -5.233 -25.915 1.00 96.75 237 ILE A N 1
ATOM 1853 C CA . ILE A 1 237 ? 11.938 -4.085 -25.190 1.00 96.75 237 ILE A CA 1
ATOM 1854 C C . ILE A 1 237 ? 13.402 -3.919 -25.586 1.00 96.75 237 ILE A C 1
ATOM 1856 O O . ILE A 1 237 ? 13.777 -2.846 -26.055 1.00 96.75 237 ILE A O 1
ATOM 1860 N N . LEU A 1 238 ? 14.225 -4.961 -25.434 1.00 94.06 238 LEU A N 1
ATOM 1861 C CA . LEU A 1 238 ? 15.657 -4.877 -25.694 1.00 94.06 238 LEU A CA 1
ATOM 1862 C C . LEU A 1 238 ? 15.929 -4.360 -27.102 1.00 94.06 238 LEU A C 1
ATOM 1864 O O . LEU A 1 238 ? 16.725 -3.443 -27.245 1.00 94.06 238 LEU A O 1
ATOM 1868 N N . ASN A 1 239 ? 15.243 -4.883 -28.118 1.00 94.00 239 ASN A N 1
ATOM 1869 C CA . ASN A 1 239 ? 15.433 -4.500 -29.514 1.00 94.00 239 ASN A CA 1
ATOM 1870 C C . ASN A 1 239 ? 15.073 -3.037 -29.792 1.00 94.00 239 ASN A C 1
ATOM 1872 O O . ASN A 1 239 ? 15.764 -2.403 -30.594 1.00 94.00 239 ASN A O 1
ATOM 1876 N N . SER A 1 240 ? 14.083 -2.489 -29.084 1.00 93.88 240 SER A N 1
ATOM 1877 C CA . SER A 1 240 ? 13.659 -1.088 -29.207 1.00 93.88 240 SER A CA 1
ATOM 1878 C C . SER A 1 240 ? 14.621 -0.065 -28.585 1.00 93.88 240 SER A C 1
ATOM 1880 O O . SER A 1 240 ? 14.532 1.117 -28.898 1.00 93.88 240 SER A O 1
ATOM 1882 N N . LEU A 1 241 ? 15.526 -0.493 -27.697 1.00 92.06 241 LEU A N 1
ATOM 1883 C CA . LEU A 1 241 ? 16.437 0.409 -26.990 1.00 92.06 241 LEU A CA 1
ATOM 1884 C C . LEU A 1 241 ? 17.641 0.823 -27.850 1.00 92.06 241 LEU A C 1
ATOM 1886 O O . LEU A 1 241 ? 18.162 0.045 -28.657 1.00 92.06 241 LEU A O 1
ATOM 1890 N N . ASP A 1 242 ? 18.170 2.018 -27.589 1.00 90.44 242 ASP A N 1
ATOM 1891 C CA . ASP A 1 242 ? 19.431 2.462 -28.184 1.00 90.44 242 ASP A CA 1
ATOM 1892 C C . ASP A 1 242 ? 20.624 1.617 -27.711 1.00 90.44 242 ASP A C 1
ATOM 1894 O O . ASP A 1 242 ? 20.632 1.023 -26.626 1.00 90.44 242 ASP A O 1
ATOM 1898 N N . ALA A 1 243 ? 21.699 1.619 -28.505 1.00 88.44 243 ALA A N 1
ATOM 1899 C CA . ALA A 1 243 ? 22.906 0.826 -28.253 1.00 88.44 243 ALA A CA 1
ATOM 1900 C C . ALA A 1 243 ? 23.563 1.095 -26.884 1.00 88.44 243 ALA A C 1
ATOM 1902 O O . ALA A 1 243 ? 24.254 0.230 -26.344 1.00 88.44 243 ALA A O 1
ATOM 1903 N N . SER A 1 244 ? 23.379 2.289 -26.312 1.00 89.19 244 SER A N 1
ATOM 1904 C CA . SER A 1 244 ? 23.873 2.615 -24.969 1.00 89.19 244 SER A CA 1
ATOM 1905 C C . SER A 1 244 ? 23.130 1.818 -23.888 1.00 89.19 244 SER A C 1
ATOM 1907 O O . SER A 1 244 ? 23.752 1.058 -23.145 1.00 89.19 244 SER A O 1
ATOM 1909 N N . TYR A 1 245 ? 21.795 1.897 -23.865 1.00 87.12 245 TYR A N 1
ATOM 1910 C CA . TYR A 1 245 ? 20.958 1.196 -22.886 1.00 87.12 245 TYR A CA 1
ATOM 1911 C C . TYR A 1 245 ? 21.058 -0.330 -23.012 1.00 87.12 245 TYR A C 1
ATOM 1913 O O . TYR A 1 245 ? 21.130 -1.020 -21.993 1.00 87.12 245 TYR A O 1
ATOM 1921 N N . LYS A 1 246 ? 21.144 -0.854 -24.246 1.00 88.25 246 LYS A N 1
ATOM 1922 C CA . LYS A 1 246 ? 21.385 -2.285 -24.515 1.00 88.25 246 LYS A CA 1
ATOM 1923 C C . LYS A 1 246 ? 22.652 -2.789 -23.823 1.00 88.25 246 LYS A C 1
ATOM 1925 O O . LYS A 1 246 ? 22.603 -3.795 -23.118 1.00 88.25 246 LYS A O 1
ATOM 1930 N N . ARG A 1 247 ? 23.769 -2.067 -23.979 1.00 87.62 247 ARG A N 1
ATOM 1931 C CA . ARG A 1 247 ? 25.058 -2.437 -23.373 1.00 87.62 247 ARG A CA 1
ATOM 1932 C C . ARG A 1 247 ? 24.989 -2.456 -21.850 1.00 87.62 247 ARG A C 1
ATOM 1934 O O . ARG A 1 247 ? 25.453 -3.418 -21.250 1.00 87.62 247 ARG A O 1
ATOM 1941 N N . THR A 1 248 ? 24.373 -1.446 -21.231 1.00 89.00 248 THR A N 1
ATOM 1942 C CA . THR A 1 248 ? 24.223 -1.395 -19.765 1.00 89.00 248 THR A CA 1
ATOM 1943 C C . THR A 1 248 ? 23.364 -2.543 -19.228 1.00 89.00 248 THR A C 1
ATOM 1945 O O . THR A 1 248 ? 23.692 -3.133 -18.203 1.00 89.00 248 THR A O 1
ATOM 1948 N N . LEU A 1 249 ? 22.273 -2.895 -19.912 1.00 88.31 249 LEU A N 1
ATOM 1949 C CA . LEU A 1 249 ? 21.457 -4.046 -19.516 1.00 88.31 249 LEU A CA 1
ATOM 1950 C C . LEU A 1 249 ? 22.248 -5.352 -19.616 1.00 88.31 249 LEU A C 1
ATOM 1952 O O . LEU A 1 249 ? 22.241 -6.148 -18.681 1.00 88.31 249 LEU A O 1
ATOM 1956 N N . GLN A 1 250 ? 22.960 -5.564 -20.723 1.00 85.38 250 GLN A N 1
ATOM 1957 C CA . GLN A 1 250 ? 23.750 -6.776 -20.946 1.00 85.38 250 GLN A CA 1
ATOM 1958 C C . GLN A 1 250 ? 24.906 -6.920 -19.945 1.00 85.38 250 GLN A C 1
ATOM 1960 O O . GLN A 1 250 ? 25.140 -8.028 -19.461 1.00 85.38 250 GLN A O 1
ATOM 1965 N N . SER A 1 251 ? 25.575 -5.825 -19.562 1.00 83.75 251 SER A N 1
ATOM 1966 C CA . SER A 1 251 ? 26.612 -5.870 -18.521 1.00 83.75 251 SER A CA 1
ATOM 1967 C C . SER A 1 251 ? 26.062 -6.301 -17.159 1.00 83.75 251 SER A C 1
ATOM 1969 O O . SER A 1 251 ? 26.727 -7.048 -16.443 1.00 83.75 251 SER A O 1
ATOM 1971 N N . ASP A 1 252 ? 24.831 -5.899 -16.823 1.00 80.31 252 ASP A N 1
ATOM 1972 C CA . ASP A 1 252 ? 24.171 -6.301 -15.572 1.00 80.31 252 ASP A CA 1
ATOM 1973 C C . ASP A 1 252 ? 23.829 -7.807 -15.551 1.00 80.31 252 ASP A C 1
ATOM 1975 O O . ASP A 1 252 ? 23.814 -8.437 -14.494 1.00 80.31 252 ASP A O 1
ATOM 1979 N N . SER A 1 253 ? 23.603 -8.424 -16.717 1.00 75.25 253 SER A N 1
ATOM 1980 C CA . SER A 1 253 ? 23.412 -9.881 -16.832 1.00 75.25 253 SER A CA 1
ATOM 1981 C C . SER A 1 253 ? 24.674 -10.662 -16.456 1.00 75.25 253 SER A C 1
ATOM 1983 O O . SER A 1 253 ? 24.625 -11.667 -15.740 1.00 75.25 253 SER A O 1
ATOM 1985 N N . MET A 1 254 ? 25.826 -10.182 -16.929 1.00 64.81 254 MET A N 1
ATOM 1986 C CA . MET A 1 254 ? 27.126 -10.820 -16.719 1.00 64.81 254 MET A CA 1
ATOM 1987 C C . MET A 1 254 ? 27.603 -10.681 -15.268 1.00 64.81 254 MET A C 1
ATOM 1989 O O . MET A 1 254 ? 28.168 -11.629 -14.718 1.00 64.81 254 MET A O 1
ATOM 1993 N N . SER A 1 255 ? 27.326 -9.553 -14.607 1.00 67.25 255 SER A N 1
ATOM 1994 C CA . SER A 1 255 ? 27.646 -9.357 -13.186 1.00 67.25 255 SER A CA 1
ATOM 1995 C C . SER A 1 255 ? 26.771 -10.215 -12.261 1.00 67.25 255 SER A C 1
ATOM 1997 O O . SER A 1 255 ? 27.291 -10.823 -11.319 1.00 67.25 255 SER A O 1
ATOM 1999 N N . ASN A 1 256 ? 25.476 -10.367 -12.568 1.00 58.47 256 ASN A N 1
ATOM 2000 C CA . ASN A 1 256 ? 24.600 -11.296 -11.846 1.00 58.47 256 ASN A CA 1
ATOM 2001 C C . ASN A 1 256 ? 25.043 -12.759 -12.014 1.00 58.47 256 ASN A C 1
ATOM 2003 O O . ASN A 1 256 ? 25.080 -13.494 -11.030 1.00 58.47 256 ASN A O 1
ATOM 2007 N N . SER A 1 257 ? 25.448 -13.168 -13.222 1.00 56.03 257 SER A N 1
ATOM 2008 C CA . SER A 1 257 ? 25.903 -14.544 -13.496 1.00 56.03 257 SER A CA 1
ATOM 2009 C C . SER A 1 257 ? 27.243 -14.879 -12.824 1.00 56.03 257 SER A C 1
ATOM 2011 O O . SER A 1 257 ? 27.474 -16.009 -12.402 1.00 56.03 257 SER A O 1
ATOM 2013 N N . SER A 1 258 ? 28.122 -13.886 -12.668 1.00 44.44 258 SER A N 1
ATOM 2014 C CA . SER A 1 258 ? 29.421 -14.047 -11.991 1.00 44.44 258 SER A CA 1
ATOM 2015 C C . SER A 1 258 ? 29.278 -14.191 -10.469 1.00 44.44 258 SER A C 1
ATOM 2017 O O . SER A 1 258 ? 30.108 -14.820 -9.812 1.00 44.44 258 SER A O 1
ATOM 2019 N N . SER A 1 259 ? 28.193 -13.652 -9.908 1.00 45.53 259 SER A N 1
ATOM 2020 C CA . SER A 1 259 ? 27.890 -13.724 -8.475 1.00 45.53 259 SER A CA 1
ATOM 2021 C C . SER A 1 259 ? 27.343 -15.097 -8.051 1.00 45.53 259 SER A C 1
ATOM 2023 O O . SER A 1 259 ? 27.488 -15.480 -6.894 1.00 45.53 259 SER A O 1
ATOM 2025 N N . SER A 1 260 ? 26.774 -15.876 -8.979 1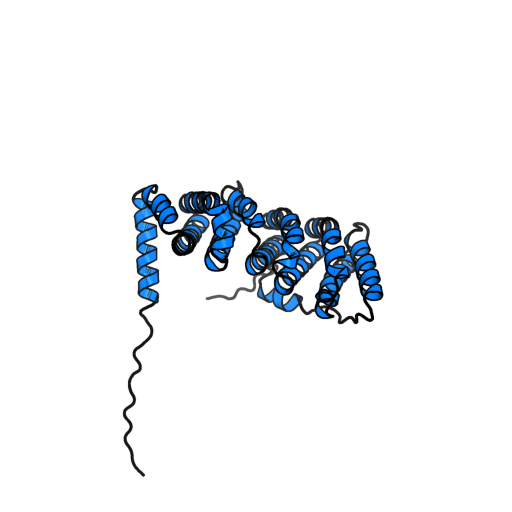.00 42.88 260 SER A N 1
ATOM 2026 C CA . SER A 1 260 ? 26.247 -17.227 -8.715 1.00 42.88 260 SER A CA 1
ATOM 2027 C C . SER A 1 260 ? 27.320 -18.329 -8.692 1.00 42.88 260 SER A C 1
ATOM 2029 O O . SER A 1 260 ? 27.060 -19.408 -8.172 1.00 42.88 260 SER A O 1
ATOM 2031 N N . ASN A 1 261 ? 28.529 -18.066 -9.207 1.00 37.69 261 ASN A N 1
ATOM 2032 C CA . ASN A 1 261 ? 29.613 -19.059 -9.314 1.00 37.69 261 ASN A CA 1
ATOM 2033 C C . ASN A 1 261 ? 30.679 -18.973 -8.206 1.00 37.69 261 ASN A C 1
ATOM 2035 O O . ASN A 1 261 ? 31.683 -19.679 -8.262 1.00 37.69 261 ASN A O 1
ATOM 2039 N N . SER A 1 262 ? 30.475 -18.142 -7.181 1.00 38.69 262 SER A N 1
ATOM 2040 C CA . SER A 1 262 ? 31.470 -17.904 -6.125 1.00 38.69 262 SER A CA 1
ATOM 2041 C C . SER A 1 262 ? 31.076 -18.526 -4.780 1.00 38.69 262 SER A C 1
ATOM 2043 O O . SER A 1 262 ? 31.143 -17.857 -3.759 1.00 38.69 262 SER A O 1
ATOM 2045 N N . LEU A 1 263 ? 30.638 -19.789 -4.760 1.00 47.12 263 LEU A N 1
ATOM 2046 C CA . LEU A 1 263 ? 30.496 -20.600 -3.540 1.00 47.12 263 LEU A CA 1
ATOM 2047 C C . LEU A 1 263 ? 30.436 -22.084 -3.926 1.00 47.12 263 LEU A C 1
ATOM 2049 O O . LEU A 1 263 ? 29.358 -22.599 -4.192 1.00 47.12 263 LEU A O 1
ATOM 2053 N N . HIS A 1 264 ? 31.600 -22.741 -3.993 1.00 36.28 264 HIS A N 1
ATOM 2054 C CA . HIS A 1 264 ? 31.866 -24.121 -3.543 1.00 36.28 264 HIS A CA 1
ATOM 2055 C C . HIS A 1 264 ? 33.284 -24.549 -3.969 1.00 36.28 264 HIS A C 1
ATOM 2057 O O . HIS A 1 264 ? 33.508 -25.039 -5.072 1.00 36.28 264 HIS A O 1
ATOM 2063 N N . GLN A 1 265 ? 34.242 -24.450 -3.050 1.00 32.97 265 GLN A N 1
ATOM 2064 C CA . GLN A 1 265 ? 35.268 -25.484 -2.920 1.00 32.97 265 GLN A CA 1
ATOM 2065 C C . GLN A 1 265 ? 35.280 -25.933 -1.457 1.00 32.97 265 GLN A C 1
ATOM 2067 O O . GLN A 1 265 ? 35.811 -25.217 -0.608 1.00 32.97 265 GLN A O 1
ATOM 2072 N N . PRO A 1 266 ? 34.698 -27.095 -1.122 1.00 38.00 266 PRO A N 1
ATOM 2073 C CA . PRO A 1 266 ? 34.991 -27.725 0.149 1.00 38.00 266 PRO A CA 1
ATOM 2074 C C . PRO A 1 266 ? 36.416 -28.287 0.068 1.00 38.00 266 PRO A C 1
ATOM 2076 O O . PRO A 1 266 ? 36.686 -29.250 -0.651 1.00 38.00 266 PRO A O 1
ATOM 2079 N N . GLN A 1 267 ? 37.340 -27.665 0.802 1.00 36.12 267 GLN A N 1
ATOM 2080 C CA . GLN A 1 267 ? 38.628 -28.264 1.148 1.00 36.12 267 GLN A CA 1
ATOM 2081 C C . GLN A 1 267 ? 38.344 -29.576 1.892 1.00 36.12 267 GLN A C 1
ATOM 2083 O O . GLN A 1 267 ? 37.864 -29.584 3.025 1.00 36.12 267 GLN A O 1
ATOM 2088 N N . ARG A 1 268 ? 38.566 -30.698 1.203 1.00 35.44 268 ARG A N 1
ATOM 2089 C CA . ARG A 1 268 ? 38.349 -32.051 1.714 1.00 35.44 268 ARG A CA 1
ATOM 2090 C C . ARG A 1 268 ? 39.382 -32.343 2.806 1.00 35.44 268 ARG A C 1
ATOM 2092 O O . ARG A 1 268 ? 40.586 -32.298 2.565 1.00 35.44 268 ARG A O 1
ATOM 2099 N N . SER A 1 269 ? 38.882 -32.646 3.995 1.00 35.00 269 SER A N 1
ATOM 2100 C CA . SER A 1 269 ? 39.621 -33.018 5.199 1.00 35.00 269 SER A CA 1
ATOM 2101 C C . SER A 1 269 ? 40.547 -34.218 4.961 1.00 35.00 269 SER A C 1
ATOM 2103 O O . SER A 1 269 ? 40.121 -35.230 4.403 1.00 35.00 269 SER A O 1
ATOM 2105 N N . LYS A 1 270 ? 41.794 -34.143 5.443 1.00 35.12 270 LYS A N 1
ATOM 2106 C CA . LYS A 1 270 ? 42.628 -35.327 5.693 1.00 35.12 270 LYS A CA 1
ATOM 2107 C C . LYS A 1 270 ? 42.391 -35.793 7.128 1.00 35.12 270 LYS A C 1
ATOM 2109 O O . LYS A 1 270 ? 42.722 -35.084 8.071 1.00 35.12 270 LYS A O 1
ATOM 2114 N N . ILE A 1 271 ? 41.805 -36.979 7.257 1.00 43.31 271 ILE A N 1
ATOM 2115 C CA . ILE A 1 271 ? 41.779 -37.775 8.485 1.00 43.31 271 ILE A CA 1
ATOM 2116 C C . ILE A 1 271 ? 43.054 -38.627 8.514 1.00 43.31 271 ILE A C 1
ATOM 2118 O O . ILE A 1 271 ? 43.290 -39.421 7.609 1.00 43.31 271 ILE A O 1
ATOM 2122 N N . THR A 1 272 ? 43.825 -38.470 9.582 1.00 37.84 272 THR A N 1
ATOM 2123 C CA . THR A 1 272 ? 44.815 -39.405 10.151 1.00 37.84 272 THR A CA 1
ATOM 2124 C C . THR A 1 272 ? 44.847 -38.986 11.622 1.00 37.84 272 THR A C 1
ATOM 2126 O O . THR A 1 272 ? 45.167 -37.836 11.889 1.00 37.84 272 THR A O 1
ATOM 2129 N N . GLY A 1 273 ? 44.345 -39.723 12.609 1.00 36.41 273 GLY A N 1
ATOM 2130 C CA . GLY A 1 273 ? 44.500 -41.147 12.866 1.00 36.41 273 GLY A CA 1
ATOM 2131 C C . GLY A 1 273 ? 45.631 -41.308 13.880 1.00 36.41 273 GLY A C 1
ATOM 2132 O O . GLY A 1 273 ? 46.775 -41.157 13.471 1.00 36.41 273 GLY A O 1
ATOM 2133 N N . LEU A 1 274 ? 45.293 -41.569 15.152 1.00 37.78 274 LEU A N 1
ATOM 2134 C CA . LEU A 1 274 ? 45.947 -42.493 16.104 1.00 37.78 274 LEU A CA 1
ATOM 2135 C C . LEU A 1 274 ? 45.782 -42.053 17.571 1.00 37.78 274 LEU A C 1
ATOM 2137 O O . LEU A 1 274 ? 46.141 -40.933 17.914 1.00 37.78 274 LEU A O 1
ATOM 2141 N N . LEU A 1 275 ? 45.308 -43.037 18.351 1.00 38.31 275 LEU A N 1
ATOM 2142 C CA . LEU A 1 275 ? 45.547 -43.344 19.773 1.00 38.31 275 LEU A CA 1
ATOM 2143 C C . LEU A 1 275 ? 45.224 -42.274 20.823 1.00 38.31 275 LEU A C 1
ATOM 2145 O O . LEU A 1 275 ? 46.010 -41.321 20.990 1.00 38.31 275 LEU A O 1
#

Secondary structure (DSSP, 8-state):
------TT---HHHHHHHHH-S-------HHHHHHHHHHHHHHHH-TTS-HHHHHHHHHHHHHHHHTTGGGSHHHHHHHGGGHHHHHHHHT-SSHHHHHHHHHHHHHHHHHHGGGGHHHHHHHHHHHHHHTT-SSHHHHHHHHHHHHHHHHH---TTHHHHHHHGGG-S-HHHHHHHHHHHHHHHHHS-HHHHHTTHHHHHHHHHHHHT-SSHHHHHHHHHHHHHHHHH-HHHHHHHHHHS-HHHHHHHHHHHHHHHHHTTS-------------

Sequence (275 aa):
GSCGGQAGAVDEEGFLRAFEDVPTVQIYSARDLEDMLVKTRQIIADPDQDWNKRVDALKKIRSLLMAGASNYDEFYNHLRLLDPPFQASIKDLRSQVVREACVTIAYMSQLLGNKMEHFTENMLPCLFNLIQSSAKVVATAGQVAIGFVVAHTHSSRLLPLLCSLLSHKSRDIRRAAVKLLHQVLSTWHTPILNKHVGLLQTGVQSAIGDADQEVRMTARKAYWAFKNHFPDHAEAILNSLDASYKRTLQSDSMSNSSSSNSLHQPQRSKITGLL

Organism: NCBI:txid642074

InterPro domains:
  IPR011989 Armadillo-like helical [G3DSA:1.25.10.10] (9-266)
  IPR016024 Armadillo-type fold [SSF48371] (47-253)
  IPR021133 HEAT, type 2 [PS50077] (158-196)
  IPR024395 CLASP N-terminal domain [PF12348] (47-250)
  IPR034085 TOG domain [SM01349] (29-263)